Protein AF-A0A562IF19-F1 (afdb_monomer)

Structure (mmCIF, N/CA/C/O backbone):
data_AF-A0A562IF19-F1
#
_entry.id   AF-A0A562IF19-F1
#
loop_
_atom_site.group_PDB
_atom_site.id
_atom_site.type_symbol
_atom_site.label_atom_id
_atom_site.label_alt_id
_atom_site.label_comp_id
_atom_site.label_asym_id
_atom_site.label_entity_id
_atom_site.label_seq_id
_atom_site.pdbx_PDB_ins_code
_atom_site.Cartn_x
_atom_site.Cartn_y
_atom_site.Cartn_z
_atom_site.occupancy
_atom_site.B_iso_or_equiv
_atom_site.auth_seq_id
_atom_site.auth_comp_id
_atom_site.auth_asym_id
_atom_site.auth_atom_id
_atom_site.pdbx_PDB_model_num
ATOM 1 N N . MET A 1 1 ? 36.677 -6.203 -34.605 1.00 55.84 1 MET A N 1
ATOM 2 C CA . MET A 1 1 ? 36.800 -5.526 -33.290 1.00 55.84 1 MET A CA 1
ATOM 3 C C . MET A 1 1 ? 36.097 -6.376 -32.241 1.00 55.84 1 MET A C 1
ATOM 5 O O . MET A 1 1 ? 35.229 -7.148 -32.621 1.00 55.84 1 MET A O 1
ATOM 9 N N . ARG A 1 2 ? 36.481 -6.293 -30.962 1.00 78.06 2 ARG A N 1
ATOM 10 C CA . ARG A 1 2 ? 35.778 -6.987 -29.869 1.00 78.06 2 ARG A CA 1
ATOM 11 C C . ARG A 1 2 ? 35.153 -5.940 -28.952 1.00 78.06 2 ARG A C 1
ATOM 13 O O . ARG A 1 2 ? 35.888 -5.138 -28.387 1.00 78.06 2 ARG A O 1
ATOM 20 N N . PHE A 1 3 ? 33.828 -5.940 -28.845 1.00 80.06 3 PHE A N 1
ATOM 21 C CA . PHE A 1 3 ? 33.092 -5.076 -27.921 1.00 80.06 3 PHE A CA 1
ATOM 22 C C . PHE A 1 3 ? 32.916 -5.781 -26.568 1.00 80.06 3 PHE A C 1
ATOM 24 O O . PHE A 1 3 ? 32.841 -7.010 -26.511 1.00 80.06 3 PHE A O 1
ATOM 31 N N . SER A 1 4 ? 32.886 -5.013 -25.477 1.00 80.06 4 SER A N 1
ATOM 32 C CA . SER A 1 4 ? 32.585 -5.525 -24.136 1.00 80.06 4 SER A CA 1
ATOM 33 C C . SER A 1 4 ? 31.096 -5.848 -24.009 1.00 80.06 4 SER A C 1
ATOM 35 O O . SER A 1 4 ? 30.262 -5.029 -24.387 1.00 80.06 4 SER A O 1
ATOM 37 N N . VAL A 1 5 ? 30.767 -7.011 -23.446 1.00 77.50 5 VAL A N 1
ATOM 38 C CA . VAL A 1 5 ? 29.381 -7.415 -23.164 1.00 77.50 5 VAL A CA 1
ATOM 39 C C . VAL A 1 5 ? 28.985 -6.896 -21.779 1.00 77.50 5 VAL A C 1
ATOM 41 O O . VAL A 1 5 ? 29.755 -7.049 -20.831 1.00 77.50 5 VAL A O 1
ATOM 44 N N . VAL A 1 6 ? 27.810 -6.273 -21.670 1.00 82.94 6 VAL A N 1
ATOM 45 C CA . VAL A 1 6 ? 27.272 -5.670 -20.436 1.00 82.94 6 VAL A CA 1
ATOM 46 C C . VAL A 1 6 ? 25.866 -6.228 -20.177 1.00 82.94 6 VAL A C 1
ATOM 48 O O . VAL A 1 6 ? 25.215 -6.672 -21.119 1.00 82.94 6 VAL A O 1
ATOM 51 N N . GLU A 1 7 ? 25.417 -6.218 -18.916 1.00 66.88 7 GLU A N 1
ATOM 52 C CA . GLU A 1 7 ? 24.156 -6.830 -18.444 1.00 66.88 7 GLU A CA 1
ATOM 53 C C . GLU A 1 7 ? 22.904 -6.332 -19.191 1.00 66.88 7 GLU A C 1
ATOM 55 O O . GLU A 1 7 ? 21.994 -7.114 -19.443 1.00 66.88 7 GLU A O 1
ATOM 60 N N . PHE A 1 8 ? 22.914 -5.078 -19.647 1.00 66.81 8 PHE A N 1
ATOM 61 C CA . PHE A 1 8 ? 21.950 -4.533 -20.604 1.00 66.81 8 PHE A CA 1
ATOM 62 C C . PHE A 1 8 ? 22.720 -3.938 -21.784 1.00 66.81 8 PHE A C 1
ATOM 64 O O . PHE A 1 8 ? 23.255 -2.831 -21.699 1.00 66.81 8 PHE A O 1
ATOM 71 N N . GLY A 1 9 ? 22.849 -4.705 -22.864 1.00 79.75 9 GLY A N 1
ATOM 72 C CA . GLY A 1 9 ? 23.595 -4.318 -24.058 1.00 79.75 9 GLY A CA 1
ATOM 73 C C . GLY A 1 9 ? 22.851 -4.673 -25.341 1.00 79.75 9 GLY A C 1
ATOM 74 O O . GLY A 1 9 ? 21.883 -5.427 -25.321 1.00 79.75 9 GLY A O 1
ATOM 75 N N . TYR A 1 10 ? 23.323 -4.129 -26.462 1.00 82.31 10 TYR A N 1
ATOM 76 C CA . TYR A 1 10 ? 22.758 -4.407 -27.782 1.00 82.31 10 TYR A CA 1
ATOM 77 C C . TYR A 1 10 ? 22.843 -5.897 -28.138 1.00 82.31 10 TYR A C 1
ATOM 79 O O . TYR A 1 10 ? 23.844 -6.555 -27.835 1.00 82.31 10 TYR A O 1
ATOM 87 N N . ASP A 1 11 ? 21.816 -6.412 -28.824 1.00 86.06 11 ASP A N 1
ATOM 88 C CA . ASP A 1 11 ? 21.805 -7.797 -29.293 1.00 86.06 11 ASP A CA 1
ATOM 89 C C . ASP A 1 11 ? 22.995 -8.062 -30.218 1.00 86.06 11 ASP A C 1
ATOM 91 O O . ASP A 1 11 ? 23.205 -7.390 -31.233 1.00 86.06 11 ASP A O 1
ATOM 95 N N . ARG A 1 12 ? 23.783 -9.075 -29.862 1.00 84.94 12 ARG A N 1
ATOM 96 C CA . ARG A 1 12 ? 25.021 -9.388 -30.568 1.00 84.94 12 ARG A CA 1
ATOM 97 C C . ARG A 1 12 ? 24.770 -9.771 -32.027 1.00 84.94 12 ARG A C 1
ATOM 99 O O . ARG A 1 12 ? 25.540 -9.353 -32.885 1.00 84.94 12 ARG A O 1
ATOM 106 N N . GLY A 1 13 ? 23.712 -10.531 -32.314 1.00 84.88 13 GLY A N 1
ATOM 107 C CA . GLY A 1 13 ? 23.391 -10.956 -33.678 1.00 84.88 13 GLY A CA 1
ATOM 108 C C . GLY A 1 13 ? 23.010 -9.777 -34.575 1.00 84.88 13 GLY A C 1
ATOM 109 O O . GLY A 1 13 ? 23.455 -9.695 -35.720 1.00 84.88 13 GLY A O 1
ATOM 110 N N . GLN A 1 14 ? 22.249 -8.823 -34.038 1.00 84.69 14 GLN A N 1
ATOM 111 C CA . GLN A 1 14 ? 21.894 -7.587 -34.736 1.00 84.69 14 GLN A CA 1
ATOM 112 C C . GLN A 1 14 ? 23.107 -6.688 -34.983 1.00 84.69 14 GLN A C 1
ATOM 114 O O . GLN A 1 14 ? 23.245 -6.135 -36.076 1.00 84.69 14 GLN A O 1
ATOM 119 N N . VAL A 1 15 ? 23.997 -6.552 -33.994 1.00 88.44 15 VAL A N 1
ATOM 120 C CA . VAL A 1 15 ? 25.233 -5.770 -34.140 1.00 88.44 15 VAL A CA 1
ATOM 121 C C . VAL A 1 15 ? 26.141 -6.392 -35.196 1.00 88.44 15 VAL A C 1
ATOM 123 O O . VAL A 1 15 ? 26.595 -5.681 -36.091 1.00 88.44 15 VAL A O 1
ATOM 126 N N . ASP A 1 16 ? 26.363 -7.706 -35.138 1.00 87.50 16 ASP A N 1
ATOM 127 C CA . ASP A 1 16 ? 27.223 -8.411 -36.090 1.00 87.50 16 ASP A CA 1
ATOM 128 C C . ASP A 1 16 ? 26.658 -8.297 -37.523 1.00 87.50 16 ASP A C 1
ATOM 130 O O . ASP A 1 16 ? 27.382 -7.903 -38.437 1.00 87.50 16 ASP A O 1
ATOM 134 N N . SER A 1 17 ? 25.347 -8.490 -37.715 1.00 88.19 17 SER A N 1
ATOM 135 C CA . SER A 1 17 ? 24.692 -8.326 -39.024 1.00 88.19 17 SER A CA 1
ATOM 136 C C . SER A 1 17 ? 24.760 -6.887 -39.560 1.00 88.19 17 SER A C 1
ATOM 138 O O . SER A 1 17 ? 25.007 -6.673 -40.749 1.00 88.19 17 SER A O 1
ATOM 140 N N . CYS A 1 18 ? 24.589 -5.886 -38.692 1.00 85.31 18 CYS A N 1
ATOM 141 C CA . CYS A 1 18 ? 24.703 -4.475 -39.065 1.00 85.31 18 CYS A CA 1
ATOM 142 C C . CYS A 1 18 ? 26.133 -4.123 -39.506 1.00 85.31 18 CYS A C 1
ATOM 144 O O . CYS A 1 18 ? 26.331 -3.435 -40.509 1.00 85.31 18 CYS A O 1
ATOM 146 N N . LEU A 1 19 ? 27.141 -4.626 -38.787 1.00 90.56 19 LEU A N 1
ATOM 147 C CA . LEU A 1 19 ? 28.548 -4.412 -39.126 1.00 90.56 19 LEU A CA 1
ATOM 148 C C . LEU A 1 19 ? 28.946 -5.123 -40.422 1.00 90.56 19 LEU A C 1
ATOM 150 O O . LEU A 1 19 ? 29.720 -4.561 -41.197 1.00 90.56 19 LEU A O 1
ATOM 154 N N . GLU A 1 20 ? 28.411 -6.314 -40.686 1.00 90.44 20 GLU A N 1
ATOM 155 C CA . GLU A 1 20 ? 28.601 -7.011 -41.961 1.00 90.44 20 GLU A CA 1
ATOM 156 C C . GLU A 1 20 ? 28.009 -6.215 -43.132 1.00 90.44 20 GLU A C 1
ATOM 158 O O . GLU A 1 20 ? 28.693 -5.988 -44.132 1.00 90.44 20 GLU A O 1
ATOM 163 N N . GLU A 1 21 ? 26.776 -5.718 -42.999 1.00 89.50 21 GLU A N 1
ATOM 164 C CA . GLU A 1 21 ? 26.128 -4.906 -44.034 1.00 89.50 21 GLU A CA 1
ATOM 165 C C . GLU A 1 21 ? 26.887 -3.592 -44.291 1.00 89.50 21 GLU A C 1
ATOM 167 O O . GLU A 1 21 ? 27.138 -3.227 -45.445 1.00 89.50 21 GLU A O 1
ATOM 172 N N . LEU A 1 22 ? 27.303 -2.898 -43.226 1.00 90.50 22 LEU A N 1
ATOM 173 C CA . LEU A 1 22 ? 28.135 -1.696 -43.326 1.00 90.50 22 LEU A CA 1
ATOM 174 C C . LEU A 1 22 ? 29.485 -2.001 -43.974 1.00 90.50 22 LEU A C 1
ATOM 176 O O . LEU A 1 22 ? 29.930 -1.242 -44.833 1.00 90.50 22 LEU A O 1
ATOM 180 N N . GLY A 1 23 ? 30.105 -3.126 -43.620 1.00 87.38 23 GLY A N 1
ATOM 181 C CA . GLY A 1 23 ? 31.335 -3.607 -44.236 1.00 87.38 23 GLY A CA 1
ATOM 182 C C . GLY A 1 23 ? 31.183 -3.750 -45.748 1.00 87.38 23 GLY A C 1
ATOM 183 O O . GLY A 1 23 ? 31.924 -3.117 -46.495 1.00 87.38 23 GLY A O 1
ATOM 184 N N . VAL A 1 24 ? 30.164 -4.485 -46.207 1.00 90.31 24 VAL A N 1
ATOM 185 C CA . VAL A 1 24 ? 29.878 -4.680 -47.640 1.00 90.31 24 VAL A CA 1
ATOM 186 C C . VAL A 1 24 ? 29.665 -3.346 -48.362 1.00 90.31 24 VAL A C 1
ATOM 188 O O . VAL A 1 24 ? 30.194 -3.134 -49.459 1.00 90.31 24 VAL A O 1
ATOM 191 N N . ARG A 1 25 ? 28.913 -2.418 -47.759 1.00 87.06 25 ARG A N 1
ATOM 192 C CA . ARG A 1 25 ? 28.643 -1.098 -48.350 1.00 87.06 25 ARG A CA 1
ATOM 193 C C . ARG A 1 25 ? 29.901 -0.231 -48.423 1.00 87.06 25 ARG A C 1
ATOM 195 O O . ARG A 1 25 ? 30.136 0.385 -49.461 1.00 87.06 25 ARG A O 1
ATOM 202 N N . LEU A 1 26 ? 30.738 -0.238 -47.386 1.00 88.25 26 LEU A N 1
ATOM 203 C CA . LEU A 1 26 ? 32.014 0.481 -47.363 1.00 88.25 26 LEU A CA 1
ATOM 204 C C . LEU A 1 26 ? 33.011 -0.092 -48.370 1.00 88.25 26 LEU A C 1
ATOM 206 O O . LEU A 1 26 ? 33.641 0.674 -49.092 1.00 88.25 26 LEU A O 1
ATOM 210 N N . THR A 1 27 ? 33.114 -1.418 -48.490 1.00 86.19 27 THR A N 1
ATOM 211 C CA . THR A 1 27 ? 33.959 -2.054 -49.513 1.00 86.19 27 THR A CA 1
ATOM 212 C C . THR A 1 27 ? 33.485 -1.684 -50.918 1.00 86.19 27 THR A C 1
ATOM 214 O O . THR A 1 27 ? 34.293 -1.354 -51.785 1.00 86.19 27 THR A O 1
ATOM 217 N N . ARG A 1 28 ? 32.166 -1.663 -51.151 1.00 86.31 28 ARG A N 1
ATOM 218 C CA . ARG A 1 28 ? 31.587 -1.244 -52.434 1.00 86.31 28 ARG A CA 1
ATOM 219 C C . ARG A 1 28 ? 31.843 0.234 -52.731 1.00 86.31 28 ARG A C 1
ATOM 221 O O . ARG A 1 28 ? 32.035 0.588 -53.892 1.00 86.31 28 ARG A O 1
ATOM 228 N N . LEU A 1 29 ? 31.824 1.085 -51.710 1.00 81.31 29 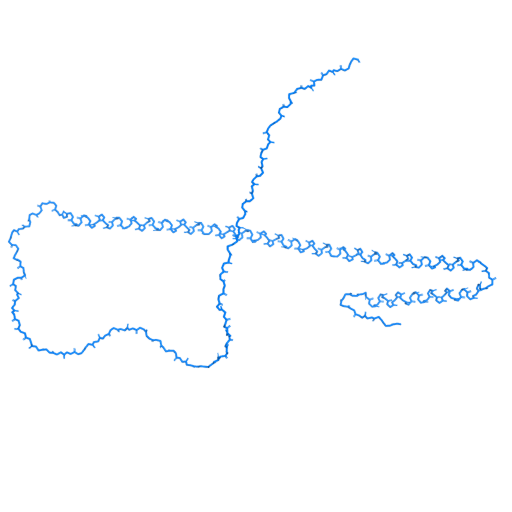LEU A N 1
ATOM 229 C CA . LEU A 1 29 ? 32.120 2.508 -51.841 1.00 81.31 29 LEU A CA 1
ATOM 230 C C . LEU A 1 29 ? 33.610 2.739 -52.119 1.00 81.31 29 LEU A C 1
ATOM 232 O O . LEU A 1 29 ? 33.931 3.499 -53.026 1.00 81.31 29 LEU A O 1
ATOM 236 N N . ALA A 1 30 ? 34.505 2.031 -51.427 1.00 80.75 30 ALA A N 1
ATOM 237 C CA . ALA A 1 30 ? 35.946 2.075 -51.672 1.00 80.75 30 ALA A CA 1
ATOM 238 C C . ALA A 1 30 ? 36.291 1.643 -53.107 1.00 80.75 30 ALA A C 1
ATOM 240 O O . ALA A 1 30 ? 36.956 2.385 -53.824 1.00 80.75 30 ALA A O 1
ATOM 241 N N . ALA A 1 31 ? 35.729 0.524 -53.579 1.00 78.88 31 ALA A N 1
ATOM 242 C CA . ALA A 1 31 ? 35.922 0.054 -54.952 1.00 78.88 31 ALA A CA 1
ATOM 243 C C . ALA A 1 31 ? 35.435 1.070 -56.006 1.00 78.88 31 ALA A C 1
ATOM 245 O O . ALA A 1 31 ? 36.040 1.216 -57.068 1.00 78.88 31 ALA A O 1
ATOM 246 N N . ARG A 1 32 ? 34.355 1.813 -55.720 1.00 70.38 32 ARG A N 1
ATOM 247 C CA . ARG A 1 32 ? 33.886 2.887 -56.609 1.00 70.38 32 ARG A CA 1
ATOM 248 C C . ARG A 1 32 ? 34.762 4.131 -56.542 1.00 70.38 32 ARG A C 1
ATOM 250 O O . ARG A 1 32 ? 35.052 4.699 -57.591 1.00 70.38 32 ARG A O 1
ATOM 257 N N . ALA A 1 33 ? 35.196 4.532 -55.351 1.00 69.75 33 ALA A N 1
ATOM 258 C CA . ALA A 1 33 ? 36.105 5.657 -55.157 1.00 69.75 33 ALA A CA 1
ATOM 259 C C . ALA A 1 33 ? 37.430 5.432 -55.904 1.00 69.75 33 ALA A C 1
ATOM 261 O O . ALA A 1 33 ? 37.905 6.330 -56.594 1.00 69.75 33 ALA A O 1
ATOM 262 N N . GLU A 1 34 ? 37.962 4.209 -55.857 1.00 71.88 34 GLU A N 1
ATOM 263 C CA . GLU A 1 34 ? 39.137 3.791 -56.628 1.00 71.88 34 GLU A CA 1
ATOM 264 C C . GLU A 1 34 ? 38.872 3.820 -58.143 1.00 71.88 34 GLU A C 1
ATOM 266 O O . GLU A 1 34 ? 39.696 4.328 -58.901 1.00 71.88 34 GLU A O 1
ATOM 271 N N . SER A 1 35 ? 37.693 3.373 -58.596 1.00 66.12 35 SER A N 1
ATOM 272 C CA . SER A 1 35 ? 37.315 3.411 -60.022 1.00 66.12 35 SER A CA 1
ATOM 273 C C . SER A 1 35 ? 37.068 4.824 -60.577 1.00 66.12 35 SER A C 1
ATOM 275 O O . SER A 1 35 ? 37.124 5.033 -61.787 1.00 66.12 35 SER A O 1
ATOM 277 N N . LEU A 1 36 ? 36.800 5.797 -59.701 1.00 63.16 36 LEU A N 1
ATOM 278 C CA . LEU A 1 36 ? 36.416 7.166 -60.048 1.00 63.16 36 LEU A CA 1
ATOM 279 C C . LEU A 1 36 ? 37.475 8.216 -59.678 1.00 63.16 36 LEU A C 1
ATOM 281 O O . LEU A 1 36 ? 37.236 9.410 -59.872 1.00 63.16 36 LEU A O 1
ATOM 285 N N . ALA A 1 37 ? 38.659 7.801 -59.217 1.00 58.12 37 ALA A N 1
ATOM 286 C CA . ALA A 1 37 ? 39.765 8.673 -58.803 1.00 58.12 37 ALA A CA 1
ATOM 287 C C . ALA A 1 37 ? 40.298 9.632 -59.902 1.00 58.12 37 ALA A C 1
ATOM 289 O O . ALA A 1 37 ? 41.209 10.416 -59.646 1.00 58.12 37 ALA A O 1
ATOM 290 N N . GLY A 1 38 ? 39.716 9.619 -61.109 1.00 57.59 38 GLY A N 1
ATOM 291 C CA . GLY A 1 38 ? 39.968 10.574 -62.194 1.00 57.59 38 GLY A CA 1
ATOM 292 C C . GLY A 1 38 ? 38.829 11.561 -62.514 1.00 57.59 38 GLY A C 1
ATOM 293 O O . GLY A 1 38 ? 39.001 12.378 -63.414 1.00 57.59 38 GLY A O 1
ATOM 294 N N . ALA A 1 39 ? 37.674 11.523 -61.833 1.00 58.81 39 ALA A N 1
ATOM 295 C CA . ALA A 1 39 ? 36.509 12.357 -62.164 1.00 58.81 39 ALA A CA 1
ATOM 296 C C . ALA A 1 39 ? 35.967 13.125 -60.942 1.00 58.81 39 ALA A C 1
ATOM 298 O O . ALA A 1 39 ? 35.455 12.540 -59.992 1.00 58.81 39 ALA A O 1
ATOM 299 N N . GLY A 1 40 ? 36.008 14.462 -60.987 1.00 62.03 40 GLY A N 1
ATOM 300 C CA . GLY A 1 40 ? 35.683 15.350 -59.856 1.00 62.03 40 GLY A CA 1
ATOM 301 C C . GLY A 1 40 ? 34.271 15.243 -59.249 1.00 62.03 40 GLY A C 1
ATOM 302 O O . GLY A 1 40 ? 34.052 15.797 -58.179 1.00 62.03 40 GLY A O 1
ATOM 303 N N . ARG A 1 41 ? 33.328 14.515 -59.871 1.00 63.41 41 ARG A N 1
ATOM 304 C CA . ARG A 1 41 ? 31.963 14.279 -59.344 1.00 63.41 41 ARG A CA 1
ATOM 305 C C . ARG A 1 41 ? 31.856 13.125 -58.336 1.00 63.41 41 ARG A C 1
ATOM 307 O O . ARG A 1 41 ? 30.865 13.031 -57.622 1.00 63.41 41 ARG A O 1
ATOM 314 N N . ALA A 1 42 ? 32.884 12.285 -58.234 1.00 64.44 42 ALA A N 1
ATOM 315 C CA . ALA A 1 42 ? 32.888 11.099 -57.375 1.00 64.44 42 ALA A CA 1
ATOM 316 C C . ALA A 1 42 ? 32.823 11.421 -55.875 1.00 64.44 42 ALA A C 1
ATOM 318 O O . ALA A 1 42 ? 32.230 10.688 -55.087 1.00 64.44 42 ALA A O 1
ATOM 319 N N . TRP A 1 43 ? 33.425 12.540 -55.476 1.00 73.94 43 TRP A N 1
ATOM 320 C CA . TRP A 1 43 ? 33.484 12.960 -54.078 1.00 73.94 43 TRP A CA 1
ATOM 321 C C . TRP A 1 43 ? 32.131 13.418 -53.530 1.00 73.94 43 TRP A C 1
ATOM 323 O O . TRP A 1 43 ? 31.858 13.215 -52.347 1.00 73.94 43 TRP A O 1
ATOM 333 N N . ASP A 1 44 ? 31.272 13.990 -54.376 1.00 78.50 44 ASP A N 1
ATOM 334 C CA . ASP A 1 44 ? 29.933 14.415 -53.966 1.00 78.50 44 ASP A CA 1
ATOM 335 C C . ASP A 1 44 ? 28.992 13.217 -53.791 1.00 78.50 44 ASP A C 1
ATOM 337 O O . ASP A 1 44 ? 28.218 13.191 -52.838 1.00 78.50 44 ASP A O 1
ATOM 341 N N . GLU A 1 45 ? 29.117 12.183 -54.629 1.00 78.06 45 GLU A N 1
ATOM 342 C CA . GLU A 1 45 ? 28.379 10.920 -54.472 1.00 78.06 45 GLU A CA 1
ATOM 343 C C . GLU A 1 45 ? 28.794 10.174 -53.195 1.00 78.06 45 GLU A C 1
ATOM 345 O O . GLU A 1 45 ? 27.943 9.693 -52.446 1.00 78.06 45 GLU A O 1
ATOM 350 N N . ILE A 1 46 ? 30.097 10.141 -52.891 1.00 79.62 46 ILE A N 1
ATOM 351 C CA . ILE A 1 46 ? 30.612 9.570 -51.637 1.00 79.62 46 ILE A CA 1
ATOM 352 C C . ILE A 1 46 ? 30.063 10.331 -50.426 1.00 79.62 46 ILE A C 1
ATOM 354 O O . ILE A 1 46 ? 29.663 9.713 -49.439 1.00 79.62 46 ILE A O 1
ATOM 358 N N . ARG A 1 47 ? 30.016 11.669 -50.492 1.00 80.12 47 ARG A N 1
ATOM 359 C CA . ARG A 1 47 ? 29.478 12.494 -49.404 1.00 80.12 47 ARG A CA 1
ATOM 360 C C . ARG A 1 47 ? 27.980 12.252 -49.207 1.00 80.12 47 ARG A C 1
ATOM 362 O O . ARG A 1 47 ? 27.554 12.119 -48.067 1.00 80.12 47 ARG A O 1
ATOM 369 N N . GLN A 1 48 ? 27.206 12.151 -50.288 1.00 83.88 48 GLN A N 1
ATOM 370 C CA . GLN A 1 48 ? 25.767 11.872 -50.226 1.00 83.88 48 GLN A CA 1
ATOM 371 C C . GLN A 1 48 ? 25.470 10.505 -49.602 1.00 83.88 48 GLN A C 1
ATOM 373 O O . GLN A 1 48 ? 24.608 10.412 -48.731 1.00 83.88 48 GLN A O 1
ATOM 378 N N . GLU A 1 49 ? 26.210 9.460 -49.977 1.00 83.00 49 GLU A N 1
ATOM 379 C CA . GLU A 1 49 ? 26.011 8.130 -49.390 1.00 83.00 49 GLU A CA 1
ATOM 380 C C . GLU A 1 49 ? 26.465 8.080 -47.925 1.00 83.00 49 GLU A C 1
ATOM 382 O O . GLU A 1 49 ? 25.801 7.462 -47.098 1.00 83.00 49 GLU A O 1
ATOM 387 N N . ALA A 1 50 ? 27.554 8.767 -47.564 1.00 84.19 50 ALA A N 1
ATOM 388 C CA . ALA A 1 50 ? 27.972 8.876 -46.167 1.00 84.19 50 ALA A CA 1
ATOM 389 C C . ALA A 1 50 ? 26.899 9.565 -45.306 1.00 84.19 50 ALA A C 1
ATOM 391 O O . ALA A 1 50 ? 26.594 9.084 -44.216 1.00 84.19 50 ALA A O 1
ATOM 392 N N . THR A 1 51 ? 26.281 10.643 -45.805 1.00 87.94 51 THR A N 1
ATOM 393 C CA . THR A 1 51 ? 25.144 11.296 -45.136 1.00 87.94 51 THR A CA 1
ATOM 394 C C . THR A 1 51 ? 23.952 10.346 -45.011 1.00 87.94 51 THR A C 1
ATOM 396 O O . THR A 1 51 ? 23.415 10.191 -43.919 1.00 87.94 51 THR A O 1
ATOM 399 N N . HIS A 1 52 ? 23.604 9.633 -46.084 1.00 88.38 52 HIS A N 1
ATOM 400 C CA . HIS A 1 52 ? 22.518 8.653 -46.074 1.00 88.38 52 HIS A CA 1
ATOM 401 C C . HIS A 1 52 ? 22.747 7.517 -45.058 1.00 88.38 52 HIS A C 1
ATOM 403 O O . HIS A 1 52 ? 21.826 7.123 -44.346 1.00 88.38 52 HIS A O 1
ATOM 409 N N . LEU A 1 53 ? 23.976 7.008 -44.934 1.00 85.31 53 LEU A N 1
ATOM 410 C CA .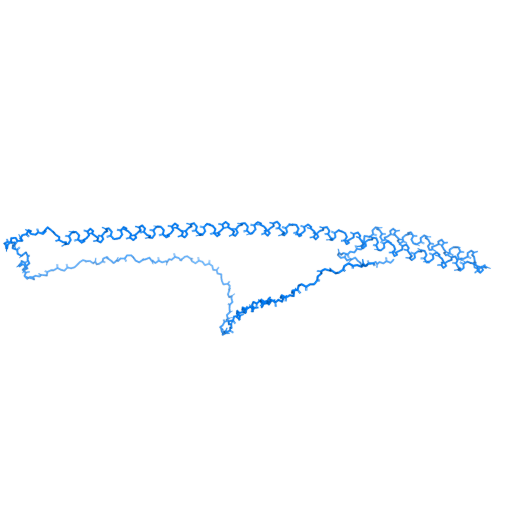 LEU A 1 53 ? 24.312 5.982 -43.942 1.00 85.31 53 LEU A CA 1
ATOM 411 C C . LEU A 1 53 ? 24.196 6.504 -42.505 1.00 85.31 53 LEU A C 1
ATOM 413 O O . LEU A 1 53 ? 23.690 5.780 -41.647 1.00 85.31 53 LEU A O 1
ATOM 417 N N . CYS A 1 54 ? 24.612 7.746 -42.246 1.00 82.44 54 CYS A N 1
ATOM 418 C CA . CYS A 1 54 ? 24.410 8.382 -40.944 1.00 82.44 54 CYS A CA 1
ATOM 419 C C . CYS A 1 54 ? 22.917 8.493 -40.600 1.00 82.44 54 CYS A C 1
ATOM 421 O O . CYS A 1 54 ? 22.517 8.113 -39.501 1.00 82.44 54 CYS A O 1
ATOM 423 N N . ASP A 1 55 ? 22.081 8.920 -41.550 1.00 88.44 55 ASP A N 1
ATOM 424 C CA . ASP A 1 55 ? 20.635 9.058 -41.340 1.00 88.44 55 ASP A CA 1
ATOM 425 C C . ASP A 1 55 ? 19.962 7.711 -41.021 1.00 88.44 55 ASP A C 1
ATOM 427 O O . ASP A 1 55 ? 19.093 7.628 -40.151 1.00 88.44 55 ASP A O 1
ATOM 431 N N . VAL A 1 56 ? 20.388 6.626 -41.676 1.00 85.50 56 VAL A N 1
ATOM 432 C CA . VAL A 1 56 ? 19.878 5.269 -41.407 1.00 85.50 56 VAL A CA 1
ATOM 433 C C . VAL A 1 56 ? 20.244 4.792 -39.998 1.00 85.50 56 VAL A C 1
ATOM 435 O O . VAL A 1 56 ? 19.419 4.156 -39.335 1.00 85.50 56 VAL A O 1
ATOM 438 N N . VAL A 1 57 ? 21.459 5.090 -39.528 1.00 82.25 57 VAL A N 1
ATOM 439 C CA . VAL A 1 57 ? 21.907 4.731 -38.172 1.00 82.25 57 VAL A CA 1
ATOM 440 C C . VAL A 1 57 ? 21.099 5.486 -37.119 1.00 82.25 57 VAL A C 1
ATOM 442 O O . VAL A 1 57 ? 20.575 4.863 -36.193 1.00 82.25 57 VAL A O 1
ATOM 445 N N . GLU A 1 58 ? 20.923 6.796 -37.288 1.00 84.12 58 GLU A N 1
ATOM 446 C CA . GLU A 1 58 ? 20.142 7.622 -36.360 1.00 84.12 58 GLU A CA 1
ATOM 447 C C . GLU A 1 58 ? 18.658 7.225 -36.345 1.00 84.12 58 GLU A C 1
ATOM 449 O O . GLU A 1 58 ? 18.037 7.143 -35.281 1.00 84.12 58 GLU A O 1
ATOM 454 N N . LEU A 1 59 ? 18.086 6.877 -37.504 1.00 83.88 59 LEU A N 1
ATOM 455 C CA . LEU A 1 59 ? 16.707 6.397 -37.592 1.00 83.88 59 LEU A CA 1
ATOM 456 C C . LEU A 1 59 ? 16.507 5.074 -36.838 1.00 83.88 59 LEU A C 1
ATOM 458 O O . LEU A 1 59 ? 15.511 4.915 -36.128 1.00 83.88 59 LEU A O 1
ATOM 462 N N . ARG A 1 60 ? 17.443 4.124 -36.974 1.00 80.19 60 ARG A N 1
ATOM 463 C CA . ARG A 1 60 ? 17.376 2.831 -36.271 1.00 80.19 60 ARG A CA 1
ATOM 464 C C . ARG A 1 60 ? 17.574 2.987 -34.768 1.00 80.19 60 ARG A C 1
ATOM 466 O O . ARG A 1 60 ? 16.840 2.365 -34.004 1.00 80.19 60 ARG A O 1
ATOM 473 N N . ARG A 1 61 ? 18.498 3.852 -34.350 1.00 78.56 61 ARG A N 1
ATOM 474 C CA . ARG A 1 61 ? 18.715 4.181 -32.939 1.00 78.56 61 ARG A CA 1
ATOM 475 C C . ARG A 1 61 ? 17.449 4.757 -32.299 1.00 78.56 61 ARG A C 1
ATOM 477 O O . ARG A 1 61 ? 16.984 4.236 -31.291 1.00 78.56 61 ARG A O 1
ATOM 484 N N . GLY A 1 62 ? 16.831 5.755 -32.932 1.00 76.69 62 GLY A N 1
ATOM 485 C CA . GLY A 1 62 ? 15.592 6.350 -32.426 1.00 76.69 62 GLY A CA 1
ATOM 486 C C . GLY A 1 62 ? 14.391 5.395 -32.439 1.00 76.69 62 GLY A C 1
ATOM 487 O O . GLY A 1 62 ? 13.477 5.548 -31.631 1.00 76.69 62 GLY A O 1
ATOM 488 N N . ALA A 1 63 ? 14.359 4.407 -33.340 1.00 77.25 63 ALA A N 1
ATOM 489 C CA . ALA A 1 63 ? 13.317 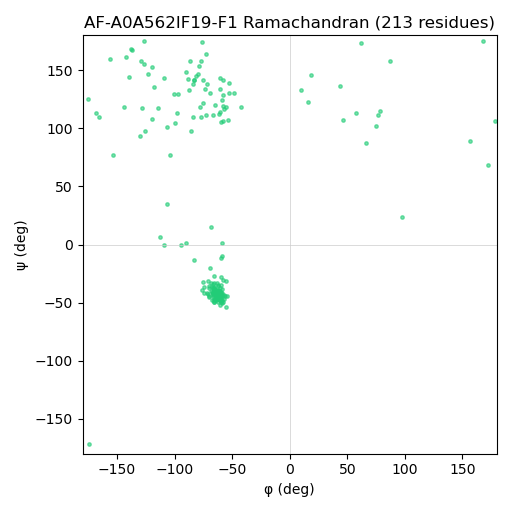3.379 -33.353 1.00 77.25 63 ALA A CA 1
ATOM 490 C C . ALA A 1 63 ? 13.456 2.387 -32.184 1.00 77.25 63 ALA A C 1
ATOM 492 O O . ALA A 1 63 ? 12.445 2.063 -31.562 1.00 77.25 63 ALA A O 1
ATOM 493 N N . GLY A 1 64 ? 14.684 1.958 -31.864 1.00 76.69 64 GLY A N 1
ATOM 494 C CA . GLY A 1 64 ? 14.970 1.106 -30.703 1.00 76.69 64 GLY A CA 1
ATOM 495 C C . GLY A 1 64 ? 14.622 1.795 -29.384 1.00 76.69 64 GLY A C 1
ATOM 496 O O . GLY A 1 64 ? 13.835 1.265 -28.608 1.00 76.69 64 GLY A O 1
ATOM 497 N N . GLU A 1 65 ? 15.081 3.037 -29.199 1.00 79.25 65 GLU A N 1
ATOM 498 C CA . GLU A 1 65 ? 14.789 3.833 -27.997 1.00 79.25 65 GLU A CA 1
ATOM 499 C C . GLU A 1 65 ? 13.270 4.033 -27.790 1.00 79.25 65 GLU A C 1
ATOM 501 O O . GLU A 1 65 ? 12.769 3.956 -26.672 1.00 79.25 65 GLU A O 1
ATOM 506 N N . ARG A 1 66 ? 12.492 4.242 -28.863 1.00 78.31 66 ARG A N 1
ATOM 507 C CA . ARG A 1 66 ? 11.022 4.368 -28.770 1.00 78.31 66 ARG A CA 1
ATOM 508 C C . ARG A 1 66 ? 10.324 3.055 -28.420 1.00 78.31 66 ARG A C 1
ATOM 510 O O . ARG A 1 66 ? 9.303 3.093 -27.737 1.00 78.31 66 ARG A O 1
ATOM 517 N N . ALA A 1 67 ? 10.830 1.926 -28.914 1.00 80.56 67 ALA A N 1
ATOM 518 C CA . ALA A 1 67 ? 10.284 0.613 -28.588 1.00 80.56 67 ALA A CA 1
ATOM 519 C C . ALA A 1 67 ? 10.531 0.278 -27.110 1.00 80.56 67 ALA A C 1
ATOM 521 O O . ALA A 1 67 ? 9.578 -0.046 -26.405 1.00 80.56 67 ALA A O 1
ATOM 522 N N . GLU A 1 68 ? 11.762 0.476 -26.628 1.00 81.06 68 GLU A N 1
ATOM 523 C CA . GLU A 1 68 ? 12.140 0.285 -25.222 1.00 81.06 68 GLU A CA 1
ATOM 524 C C . GLU A 1 68 ? 11.332 1.194 -24.286 1.00 81.06 68 GLU A C 1
ATOM 526 O O . GLU A 1 68 ? 10.778 0.730 -23.293 1.00 81.06 68 GLU A O 1
ATOM 531 N N . LEU A 1 69 ? 11.175 2.481 -24.623 1.00 84.88 69 LEU A N 1
ATOM 532 C CA . LEU A 1 69 ? 10.333 3.397 -23.844 1.00 84.88 69 LEU A CA 1
ATOM 533 C C . LEU A 1 69 ? 8.868 2.941 -23.788 1.00 84.88 69 LEU A C 1
ATOM 535 O O . LEU A 1 69 ? 8.230 3.074 -22.746 1.00 84.88 69 LEU A O 1
ATOM 539 N N . GLY A 1 70 ? 8.339 2.387 -24.882 1.00 88.00 70 GLY A N 1
ATOM 540 C CA . GLY A 1 70 ? 6.984 1.838 -24.917 1.00 88.00 70 GLY A CA 1
ATOM 541 C C . GLY A 1 70 ? 6.820 0.570 -24.074 1.00 88.00 70 GLY A C 1
ATOM 542 O O . GLY A 1 70 ? 5.756 0.356 -23.495 1.00 88.00 70 GLY A O 1
ATOM 543 N N . GLU A 1 71 ? 7.853 -0.267 -23.979 1.00 90.00 71 GLU A N 1
ATOM 544 C CA . GLU A 1 71 ? 7.870 -1.439 -23.095 1.00 90.00 71 GLU A CA 1
ATOM 545 C C . GLU A 1 71 ? 7.945 -1.025 -21.623 1.00 90.00 71 GLU A C 1
ATOM 547 O O . GLU A 1 71 ? 7.126 -1.478 -20.824 1.00 90.00 71 GLU A O 1
ATOM 552 N N . ILE A 1 72 ? 8.824 -0.076 -21.292 1.00 91.06 72 ILE A N 1
ATOM 553 C CA . ILE A 1 72 ? 8.944 0.492 -19.943 1.00 91.06 72 ILE A CA 1
ATOM 554 C C . ILE A 1 72 ? 7.633 1.165 -19.513 1.00 91.06 72 ILE A C 1
ATOM 556 O O . ILE A 1 72 ? 7.207 1.020 -18.369 1.00 91.06 72 ILE A O 1
ATOM 560 N N . GLU A 1 73 ? 6.958 1.892 -20.409 1.00 92.69 73 GLU A N 1
ATOM 561 C CA . GLU A 1 73 ? 5.668 2.525 -20.105 1.00 92.69 73 GLU A CA 1
ATOM 562 C C . GLU A 1 73 ? 4.578 1.486 -19.805 1.00 92.69 73 GLU A C 1
ATOM 564 O O . GLU A 1 73 ? 3.788 1.672 -18.875 1.00 92.69 73 GLU A O 1
ATOM 569 N N . ARG A 1 74 ? 4.550 0.372 -20.547 1.00 93.56 74 ARG A N 1
ATOM 570 C CA . ARG A 1 74 ? 3.616 -0.736 -20.292 1.00 93.56 74 ARG A CA 1
ATOM 571 C C . ARG A 1 74 ? 3.903 -1.410 -18.959 1.00 93.56 74 ARG A C 1
ATOM 573 O O . ARG A 1 74 ? 2.980 -1.563 -18.164 1.00 93.56 74 ARG A O 1
ATOM 580 N N . GLU A 1 75 ? 5.161 -1.737 -18.685 1.00 94.56 75 GLU A N 1
ATOM 581 C CA . GLU A 1 75 ? 5.566 -2.342 -17.414 1.00 94.56 75 GLU A CA 1
ATOM 582 C C . GLU A 1 75 ? 5.233 -1.417 -16.233 1.00 94.56 75 GLU A C 1
ATOM 584 O O . GLU A 1 75 ? 4.637 -1.838 -15.240 1.00 94.56 75 GLU A O 1
ATOM 589 N N . ALA A 1 76 ? 5.509 -0.117 -16.361 1.00 94.69 76 ALA A N 1
ATOM 590 C CA . ALA A 1 76 ? 5.136 0.868 -15.353 1.00 94.69 76 ALA A CA 1
ATOM 591 C C . ALA A 1 76 ? 3.613 0.943 -15.154 1.00 94.69 76 ALA A C 1
ATOM 593 O O . ALA A 1 76 ? 3.142 1.046 -14.018 1.00 94.69 76 ALA A O 1
ATOM 594 N N . ALA A 1 77 ? 2.825 0.876 -16.231 1.00 96.50 77 ALA A N 1
ATOM 595 C CA . ALA A 1 77 ? 1.368 0.855 -16.147 1.00 96.50 77 ALA A CA 1
ATOM 596 C C . ALA A 1 77 ? 0.847 -0.408 -15.438 1.00 96.50 77 ALA A C 1
ATOM 598 O O . ALA A 1 77 ? -0.075 -0.307 -14.625 1.00 96.50 77 ALA A O 1
ATOM 599 N N . GLU A 1 78 ? 1.457 -1.566 -15.687 1.00 97.44 78 GLU A N 1
ATOM 600 C CA . GLU A 1 78 ? 1.136 -2.831 -15.018 1.00 97.44 78 GLU A CA 1
ATOM 601 C C . GLU A 1 78 ? 1.468 -2.782 -13.523 1.00 97.44 78 GLU A C 1
ATOM 603 O O . GLU A 1 78 ? 0.605 -3.074 -12.691 1.00 97.44 78 GLU A O 1
ATOM 608 N N . ILE A 1 79 ? 2.665 -2.311 -13.161 1.00 97.88 79 ILE A N 1
ATOM 609 C CA . ILE A 1 79 ? 3.071 -2.126 -11.760 1.00 97.88 79 ILE A CA 1
ATOM 610 C C . ILE A 1 79 ? 2.109 -1.170 -11.045 1.00 97.88 79 ILE A C 1
ATOM 612 O O . ILE A 1 79 ? 1.682 -1.430 -9.919 1.00 97.88 79 ILE A O 1
ATOM 616 N N . LEU A 1 80 ? 1.721 -0.068 -11.692 1.00 98.12 80 LEU A N 1
ATOM 617 C CA . LEU A 1 80 ? 0.768 0.881 -11.119 1.00 98.12 80 LEU A CA 1
ATOM 618 C C . LEU A 1 80 ? -0.636 0.286 -10.968 1.00 98.12 80 LEU A C 1
ATOM 620 O O . LEU A 1 80 ? -1.315 0.587 -9.984 1.00 98.12 80 LEU A O 1
ATOM 624 N N . ALA A 1 81 ? -1.088 -0.536 -11.916 1.00 97.94 81 ALA A N 1
ATOM 625 C CA . ALA A 1 81 ? -2.364 -1.236 -11.814 1.00 97.94 81 ALA A CA 1
ATOM 626 C C . ALA A 1 81 ? -2.358 -2.217 -10.633 1.00 97.94 81 ALA A C 1
ATOM 628 O O . ALA A 1 81 ? -3.274 -2.185 -9.807 1.00 97.94 81 ALA A O 1
ATOM 629 N N . GLN A 1 82 ? -1.285 -2.998 -10.495 1.00 98.06 82 GLN A N 1
ATOM 630 C CA . GLN A 1 82 ? -1.092 -3.922 -9.382 1.00 98.06 82 GLN A CA 1
ATOM 631 C C . GLN A 1 82 ? -1.056 -3.187 -8.035 1.00 98.06 82 GLN A C 1
ATOM 633 O O . GLN A 1 82 ? -1.801 -3.527 -7.116 1.00 98.06 82 GLN A O 1
ATOM 638 N N . ALA A 1 83 ? -0.278 -2.108 -7.931 1.00 98.12 83 ALA A N 1
ATOM 639 C CA . ALA A 1 83 ? -0.180 -1.315 -6.707 1.00 98.12 83 ALA A CA 1
ATOM 640 C C . ALA A 1 83 ? -1.524 -0.681 -6.301 1.00 98.12 83 ALA A C 1
ATOM 642 O O . ALA A 1 83 ? -1.830 -0.561 -5.113 1.00 98.12 83 ALA A O 1
ATOM 643 N N . ARG A 1 84 ? -2.353 -0.270 -7.272 1.00 98.25 84 ARG A N 1
ATOM 644 C CA . ARG A 1 84 ? -3.708 0.240 -6.996 1.00 98.25 84 ARG A CA 1
ATOM 645 C C . ARG A 1 84 ? -4.613 -0.850 -6.440 1.00 98.25 84 ARG A C 1
ATOM 647 O O . ARG A 1 84 ? -5.306 -0.593 -5.457 1.00 98.25 84 ARG A O 1
ATOM 654 N N . PHE A 1 85 ? -4.573 -2.043 -7.028 1.00 98.38 85 PHE A N 1
ATOM 655 C CA . PHE A 1 85 ? -5.340 -3.187 -6.547 1.00 98.38 85 PHE A CA 1
ATOM 656 C C . PHE A 1 85 ? -4.948 -3.566 -5.111 1.00 98.38 85 PHE A C 1
ATOM 658 O O . PHE A 1 85 ? -5.807 -3.678 -4.237 1.00 98.38 85 PHE A O 1
ATOM 665 N N . GLU A 1 86 ? -3.649 -3.669 -4.831 1.00 98.38 86 GLU A N 1
ATOM 666 C CA . GLU A 1 86 ? -3.137 -3.964 -3.487 1.00 98.38 86 GLU A CA 1
ATOM 667 C C . GLU A 1 86 ? -3.521 -2.883 -2.469 1.00 98.38 86 GLU A C 1
ATOM 669 O O . GLU A 1 86 ? -3.915 -3.185 -1.340 1.00 98.38 86 GLU A O 1
ATOM 674 N N . LEU A 1 87 ? -3.475 -1.609 -2.867 1.00 98.38 87 LEU A N 1
ATOM 675 C CA . LEU A 1 87 ? -3.897 -0.501 -2.015 1.00 98.38 87 LEU A CA 1
ATOM 676 C C . LEU A 1 87 ? -5.393 -0.566 -1.678 1.00 98.38 87 LEU A C 1
ATOM 678 O O . LEU A 1 87 ? -5.790 -0.231 -0.559 1.00 98.38 87 LEU A O 1
ATOM 682 N N . GLU A 1 88 ? -6.236 -0.954 -2.631 1.00 98.31 88 GLU A N 1
ATOM 683 C CA . GLU A 1 88 ? -7.669 -1.147 -2.402 1.00 98.31 88 GLU A CA 1
ATOM 684 C C . GLU A 1 88 ? -7.935 -2.330 -1.467 1.00 98.31 88 GLU A C 1
ATOM 686 O O . GLU A 1 88 ? -8.694 -2.171 -0.507 1.00 98.31 88 GLU A O 1
ATOM 691 N N . ALA A 1 89 ? -7.235 -3.453 -1.656 1.00 98.12 89 ALA A N 1
ATOM 692 C CA . ALA A 1 89 ? -7.298 -4.602 -0.754 1.00 98.12 89 ALA A CA 1
ATOM 693 C C . ALA A 1 89 ? -6.899 -4.220 0.684 1.00 98.12 89 ALA A C 1
ATOM 695 O O . ALA A 1 89 ? -7.665 -4.438 1.624 1.00 98.12 89 ALA A O 1
ATOM 696 N N . ALA A 1 90 ? -5.768 -3.529 0.859 1.00 98.44 90 ALA A N 1
ATOM 697 C CA . ALA A 1 90 ? -5.305 -3.072 2.170 1.00 98.44 90 ALA A CA 1
ATOM 698 C C . ALA A 1 90 ? -6.287 -2.090 2.839 1.00 98.44 90 ALA A C 1
ATOM 700 O O . ALA A 1 90 ? -6.483 -2.099 4.060 1.00 98.44 90 ALA A O 1
ATOM 701 N N . ARG A 1 91 ? -6.942 -1.224 2.052 1.00 98.56 91 ARG A N 1
ATOM 702 C CA . ARG A 1 91 ? -7.978 -0.312 2.564 1.00 98.56 91 ARG A CA 1
ATOM 703 C C . ARG A 1 91 ? -9.204 -1.067 3.056 1.00 98.56 91 ARG A C 1
ATOM 705 O O . ARG A 1 91 ? -9.779 -0.654 4.068 1.00 98.56 91 ARG A O 1
ATOM 712 N N . GLU A 1 92 ? -9.597 -2.124 2.359 1.00 98.50 92 GLU A N 1
ATOM 713 C CA . GLU A 1 92 ? -10.738 -2.953 2.729 1.00 98.50 92 GLU A CA 1
ATOM 714 C C . GLU A 1 92 ? -10.443 -3.777 3.986 1.00 98.50 92 GLU A C 1
ATOM 716 O O . GLU A 1 92 ? -11.216 -3.742 4.942 1.00 98.50 92 GLU A O 1
ATOM 721 N N . GLU A 1 93 ? -9.262 -4.386 4.077 1.00 98.38 93 GLU A N 1
ATOM 722 C CA . GLU A 1 93 ? -8.803 -5.050 5.301 1.00 98.38 93 GLU A CA 1
ATOM 723 C C . GLU A 1 93 ? -8.806 -4.094 6.498 1.00 98.38 93 GLU A C 1
ATOM 725 O O . GLU A 1 93 ? -9.327 -4.414 7.569 1.00 98.38 93 GLU A O 1
ATOM 730 N N . ALA A 1 94 ? -8.314 -2.866 6.315 1.00 98.31 94 ALA A N 1
ATOM 731 C CA . ALA A 1 94 ? -8.335 -1.862 7.370 1.00 98.31 94 ALA A CA 1
ATOM 732 C C . ALA A 1 94 ? -9.765 -1.466 7.790 1.00 98.31 94 ALA A C 1
ATOM 734 O O . ALA A 1 94 ? -9.989 -1.145 8.961 1.00 98.31 94 ALA A O 1
ATOM 735 N N . ARG A 1 95 ? -10.743 -1.463 6.869 1.00 98.50 95 ARG A N 1
ATOM 736 C CA . ARG A 1 95 ? -12.167 -1.257 7.205 1.00 98.50 95 ARG A CA 1
ATOM 737 C C . ARG A 1 95 ? -12.693 -2.417 8.038 1.00 98.50 95 ARG A C 1
ATOM 739 O O . ARG A 1 95 ? -13.200 -2.172 9.131 1.00 98.50 95 ARG A O 1
ATOM 746 N N . GLN A 1 96 ? -12.461 -3.648 7.595 1.00 98.69 96 GLN A N 1
ATOM 747 C CA . GLN A 1 96 ? -12.893 -4.851 8.304 1.00 98.69 96 GLN A CA 1
ATOM 748 C C . GLN A 1 96 ? -12.295 -4.941 9.711 1.00 98.69 96 GLN A C 1
ATOM 750 O O . GLN A 1 96 ? -13.003 -5.259 10.664 1.00 98.69 96 GLN A O 1
ATOM 755 N N . VAL A 1 97 ? -11.007 -4.626 9.879 1.00 98.75 97 VAL A N 1
ATOM 756 C CA . VAL A 1 97 ? -10.361 -4.611 11.201 1.00 98.75 97 VAL A CA 1
ATOM 757 C C . VAL A 1 97 ? -11.017 -3.577 12.111 1.00 98.75 97 VAL A C 1
ATOM 759 O O . VAL A 1 97 ? -11.347 -3.900 13.251 1.00 98.75 97 VAL A O 1
ATOM 762 N N . ARG A 1 98 ? -11.267 -2.355 11.619 1.00 98.56 98 ARG A N 1
ATOM 763 C CA . ARG A 1 98 ? -11.972 -1.334 12.409 1.00 98.56 98 ARG A CA 1
ATOM 764 C C . ARG A 1 98 ? -13.357 -1.819 12.821 1.00 98.56 98 ARG A C 1
ATOM 766 O O . ARG A 1 98 ? -13.698 -1.715 13.994 1.00 98.56 98 ARG A O 1
ATOM 773 N N . GLU A 1 99 ? -14.133 -2.369 11.895 1.00 98.75 99 GLU A N 1
ATOM 774 C CA . GLU A 1 99 ? -15.477 -2.884 12.176 1.00 98.75 99 GLU A CA 1
ATOM 775 C C . GLU A 1 99 ? -15.467 -4.004 13.218 1.00 98.75 99 GLU A C 1
ATOM 777 O O . GLU A 1 99 ? -16.261 -3.970 14.160 1.00 98.75 99 GLU A O 1
ATOM 782 N N . ARG A 1 100 ? -14.529 -4.953 13.108 1.00 98.69 100 ARG A N 1
ATOM 783 C CA . ARG A 1 100 ? -14.343 -6.027 14.094 1.00 98.69 100 ARG A CA 1
ATOM 784 C C . ARG A 1 100 ? -14.018 -5.462 15.473 1.00 98.69 100 ARG A C 1
ATOM 786 O O . ARG A 1 100 ? -14.704 -5.798 16.433 1.00 98.69 100 ARG A O 1
ATOM 793 N N . VAL A 1 101 ? -13.053 -4.547 15.562 1.00 98.75 101 VAL A N 1
ATOM 794 C CA . VAL A 1 101 ? -12.666 -3.906 16.829 1.00 98.75 101 VAL A CA 1
ATOM 795 C C . VAL A 1 101 ? -13.829 -3.115 17.432 1.00 98.75 101 VAL A C 1
ATOM 797 O O . VAL A 1 101 ? -14.071 -3.198 18.635 1.00 98.75 101 VAL A O 1
ATOM 800 N N . TYR A 1 102 ? -14.601 -2.386 16.621 1.00 98.69 102 TYR A N 1
ATOM 801 C CA . TYR A 1 102 ? -15.800 -1.692 17.099 1.00 98.69 102 TYR A CA 1
ATOM 802 C C . TYR A 1 102 ? -16.852 -2.672 17.625 1.00 98.69 102 TYR A C 1
ATOM 804 O O . TYR A 1 102 ? -17.412 -2.453 18.702 1.00 98.69 102 TYR A O 1
ATOM 812 N N . ALA A 1 103 ? -17.110 -3.766 16.906 1.00 98.75 103 ALA A N 1
ATOM 813 C CA . ALA A 1 103 ? -18.053 -4.790 17.337 1.00 98.75 103 ALA A CA 1
ATOM 814 C C . ALA A 1 103 ? -17.609 -5.454 18.651 1.00 98.75 103 ALA A C 1
ATOM 816 O O . ALA A 1 103 ? -18.423 -5.637 19.559 1.00 98.75 103 ALA A O 1
ATOM 817 N N . GLU A 1 104 ? -16.323 -5.770 18.783 1.00 98.69 104 GLU A N 1
ATOM 818 C CA . GLU A 1 104 ? -15.730 -6.303 20.010 1.00 98.69 104 GLU A CA 1
ATOM 819 C C . GLU A 1 104 ? -15.838 -5.316 21.173 1.00 98.69 104 GLU A C 1
ATOM 821 O O . GLU A 1 104 ? -16.279 -5.703 22.253 1.00 98.69 104 GLU A O 1
ATOM 826 N N . ALA A 1 105 ? -15.543 -4.034 20.954 1.00 98.62 105 ALA A N 1
ATOM 827 C CA . ALA A 1 105 ? -15.677 -3.001 21.978 1.00 98.62 105 ALA A CA 1
ATOM 828 C C . ALA A 1 105 ? -17.129 -2.855 22.466 1.00 98.62 105 ALA A C 1
ATOM 830 O O . ALA A 1 105 ? -17.380 -2.760 23.671 1.00 98.62 105 ALA A O 1
ATOM 831 N N . VAL A 1 106 ? -18.108 -2.896 21.554 1.00 98.81 106 VAL A N 1
ATOM 832 C CA . VAL A 1 106 ? -19.538 -2.871 21.910 1.00 98.81 106 VAL A CA 1
ATOM 833 C C . VAL A 1 106 ? -19.926 -4.115 22.710 1.00 98.81 106 VAL A C 1
ATOM 835 O O . VAL A 1 106 ? -20.634 -4.003 23.714 1.00 98.81 106 VAL A O 1
ATOM 838 N N . ARG A 1 107 ? -19.454 -5.301 22.306 1.00 98.69 107 ARG A N 1
ATOM 839 C CA . ARG A 1 107 ? -19.682 -6.549 23.053 1.00 98.69 107 ARG A CA 1
ATOM 840 C C . ARG A 1 107 ? -19.064 -6.483 24.450 1.00 98.69 107 ARG A C 1
ATOM 842 O O . ARG A 1 107 ? -19.748 -6.805 25.418 1.00 98.69 107 ARG A O 1
ATOM 849 N N . ALA A 1 108 ? -17.826 -6.008 24.568 1.00 98.69 108 ALA A N 1
ATOM 850 C CA . ALA A 1 108 ? -17.127 -5.850 25.839 1.00 98.69 108 ALA A CA 1
ATOM 851 C C . ALA A 1 108 ? -17.859 -4.877 26.775 1.00 98.69 108 ALA A C 1
ATOM 853 O O . ALA A 1 108 ? -18.053 -5.184 27.951 1.00 98.69 108 ALA A O 1
ATOM 854 N N . ARG A 1 109 ? -18.353 -3.747 26.249 1.00 98.62 109 ARG A N 1
ATOM 855 C CA . ARG A 1 109 ? -19.165 -2.800 27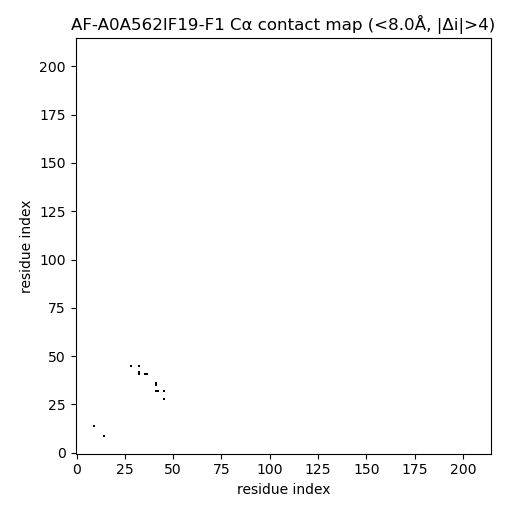.024 1.00 98.62 109 ARG A CA 1
ATOM 856 C C . ARG A 1 109 ? -20.444 -3.443 27.557 1.00 98.62 109 ARG A C 1
ATOM 858 O O . ARG A 1 109 ? -20.730 -3.322 28.744 1.00 98.62 109 ARG A O 1
ATOM 865 N N . ARG A 1 110 ? -21.188 -4.162 26.712 1.00 98.75 110 ARG A N 1
ATOM 866 C CA . ARG A 1 110 ? -22.414 -4.863 27.136 1.00 98.75 110 ARG A CA 1
ATOM 867 C C . ARG A 1 110 ? -22.126 -5.932 28.190 1.00 98.75 110 ARG A C 1
ATOM 869 O O . ARG A 1 110 ? -22.876 -6.055 29.153 1.00 98.75 110 ARG A O 1
ATOM 876 N N . ALA A 1 111 ? -21.032 -6.678 28.037 1.00 98.69 111 ALA A N 1
ATOM 877 C CA . ALA A 1 111 ? -20.607 -7.671 29.020 1.00 98.69 111 ALA A CA 1
ATOM 878 C C . ALA A 1 111 ? -20.260 -7.022 30.371 1.00 98.69 111 ALA A C 1
ATOM 880 O O . ALA A 1 111 ? -20.665 -7.520 31.422 1.00 98.69 111 ALA A O 1
ATOM 881 N N . PHE A 1 112 ? -19.571 -5.880 30.348 1.00 98.62 112 PHE A N 1
ATOM 882 C CA . PHE A 1 112 ? -19.261 -5.109 31.549 1.00 98.62 112 PHE A CA 1
ATOM 883 C C . PHE A 1 112 ? -20.524 -4.573 32.240 1.00 98.62 112 PHE A C 1
ATOM 885 O O . PHE A 1 112 ? -20.684 -4.739 33.449 1.00 98.62 112 PHE A O 1
ATOM 892 N N . GLU A 1 113 ? -21.457 -3.993 31.483 1.00 98.69 113 GLU A N 1
ATOM 893 C CA . GLU A 1 113 ? -22.741 -3.514 32.010 1.00 98.69 113 GLU A CA 1
ATOM 894 C C . GLU A 1 113 ? -23.560 -4.662 32.632 1.00 98.69 113 GLU A C 1
ATOM 896 O O . GLU A 1 113 ? -24.097 -4.518 33.734 1.00 98.69 113 GLU A O 1
ATOM 901 N N . ALA A 1 114 ? -23.585 -5.839 31.997 1.00 98.56 114 ALA A N 1
ATOM 902 C CA . ALA A 1 114 ? -24.230 -7.030 32.549 1.00 98.56 114 ALA A CA 1
ATOM 903 C C . ALA A 1 114 ? -23.573 -7.502 33.859 1.00 98.56 114 ALA A C 1
ATOM 905 O O . ALA A 1 114 ? -24.275 -7.864 34.810 1.00 98.56 114 ALA A O 1
ATOM 906 N N . ALA A 1 115 ? -22.239 -7.462 33.941 1.00 98.56 115 ALA A N 1
ATOM 907 C CA . ALA A 1 115 ? -21.497 -7.807 35.151 1.00 98.56 115 ALA A CA 1
ATOM 908 C C . ALA A 1 115 ? -21.781 -6.825 36.301 1.00 98.56 115 ALA A C 1
ATOM 910 O O . ALA A 1 115 ? -21.984 -7.257 37.440 1.00 98.56 115 ALA A O 1
ATOM 911 N N . LEU A 1 116 ? -21.866 -5.522 36.011 1.00 98.69 116 LEU A N 1
ATOM 912 C CA . LEU A 1 116 ? -22.258 -4.509 36.993 1.00 98.69 116 LEU A CA 1
ATOM 913 C C . LEU A 1 116 ? -23.689 -4.721 37.493 1.00 98.69 116 LEU A C 1
ATOM 915 O O . LEU A 1 116 ? -23.919 -4.690 38.701 1.00 98.69 116 LEU A O 1
ATOM 919 N N . ALA A 1 117 ? -24.641 -4.996 36.600 1.00 98.56 117 ALA A N 1
ATOM 920 C CA . ALA A 1 117 ? -26.015 -5.299 36.995 1.00 98.56 117 ALA A CA 1
ATOM 921 C C . ALA A 1 117 ? -26.090 -6.557 37.879 1.00 98.56 117 ALA A C 1
ATOM 923 O O . ALA A 1 117 ? -26.821 -6.584 38.866 1.00 98.56 117 ALA A O 1
ATOM 924 N N . ALA A 1 118 ? -25.302 -7.592 37.570 1.00 98.44 118 ALA A N 1
ATOM 925 C CA . ALA A 1 118 ? -25.214 -8.796 38.394 1.00 98.44 118 ALA A CA 1
ATOM 926 C C . ALA A 1 118 ? -24.572 -8.537 39.765 1.00 98.44 118 ALA A C 1
ATOM 928 O O . ALA A 1 118 ? -24.936 -9.183 40.745 1.00 98.44 118 ALA A O 1
ATOM 929 N N . ARG A 1 119 ? -23.611 -7.611 39.851 1.00 98.06 119 ARG A N 1
ATOM 930 C CA . ARG A 1 119 ? -23.042 -7.166 41.126 1.00 98.06 119 ARG A CA 1
ATOM 931 C C . ARG A 1 119 ? -24.086 -6.437 41.973 1.00 98.06 119 ARG A C 1
ATOM 933 O O . ARG A 1 119 ? -24.275 -6.852 43.106 1.00 98.06 119 ARG A O 1
ATOM 940 N N . ARG A 1 120 ? -24.804 -5.463 41.408 1.00 98.12 120 ARG A N 1
ATOM 941 C CA . ARG A 1 120 ? -25.859 -4.723 42.126 1.00 98.12 120 ARG A CA 1
ATOM 942 C C . ARG A 1 120 ? -26.937 -5.648 42.679 1.00 98.12 120 ARG A C 1
ATOM 944 O O . ARG A 1 120 ? -27.187 -5.627 43.865 1.00 98.12 120 ARG A O 1
ATOM 951 N N . ARG A 1 121 ? -27.433 -6.596 41.874 1.00 98.06 121 ARG A N 1
ATOM 952 C CA . ARG A 1 121 ? -28.392 -7.611 42.356 1.00 98.06 121 ARG A CA 1
ATOM 953 C C . ARG A 1 121 ? -27.875 -8.455 43.527 1.00 98.06 121 ARG A C 1
ATOM 955 O O . ARG A 1 121 ? -28.667 -8.965 44.310 1.00 98.06 121 ARG A O 1
ATOM 962 N N . ARG A 1 122 ? -26.560 -8.693 43.603 1.00 97.50 122 ARG A N 1
ATOM 963 C CA . ARG A 1 122 ? -25.953 -9.395 44.744 1.00 97.50 122 ARG A CA 1
ATOM 964 C C . ARG A 1 122 ? -25.856 -8.489 45.963 1.00 97.50 122 ARG A C 1
ATOM 966 O O . ARG A 1 122 ? -26.078 -8.989 47.053 1.00 97.50 122 ARG A O 1
ATOM 973 N N . GLU A 1 123 ? -25.534 -7.215 45.766 1.00 97.25 123 GLU A N 1
ATOM 974 C CA . GLU A 1 123 ? -25.560 -6.196 46.821 1.00 97.25 123 GLU A CA 1
ATOM 975 C C . GLU A 1 123 ? -26.985 -6.071 47.388 1.00 97.25 123 GLU A C 1
ATOM 977 O O . GLU A 1 123 ? -27.161 -6.335 48.570 1.00 97.25 123 GLU A O 1
ATOM 982 N N . ASP A 1 124 ? -28.004 -5.886 46.538 1.00 96.44 124 ASP A N 1
ATOM 983 C CA . ASP A 1 124 ? -29.421 -5.828 46.942 1.00 96.44 124 ASP A CA 1
ATOM 984 C C . ASP A 1 124 ? -29.841 -7.073 47.748 1.00 96.44 124 ASP A C 1
ATOM 986 O O . ASP A 1 124 ? -30.466 -6.975 48.798 1.00 96.44 124 ASP A O 1
ATOM 990 N N . ARG A 1 125 ? -29.445 -8.273 47.296 1.00 95.50 125 ARG A N 1
ATOM 991 C CA . ARG A 1 125 ? -29.735 -9.530 48.007 1.00 95.50 125 ARG A CA 1
ATOM 992 C C . ARG A 1 125 ? -29.024 -9.622 49.358 1.00 95.50 125 ARG A C 1
ATOM 994 O O . ARG A 1 125 ? -29.560 -10.208 50.292 1.00 95.50 125 ARG A O 1
ATOM 1001 N N . VAL A 1 126 ? -27.793 -9.124 49.458 1.00 96.19 126 VAL A N 1
ATOM 1002 C CA . VAL A 1 126 ? -27.076 -9.073 50.738 1.00 96.19 126 VAL A CA 1
ATOM 1003 C C . VAL A 1 126 ? -27.777 -8.099 51.679 1.00 96.19 126 VAL A C 1
ATOM 1005 O O . VAL A 1 126 ? -27.973 -8.449 52.839 1.00 96.19 126 VAL A O 1
ATOM 1008 N N . ASP A 1 127 ? -28.222 -6.947 51.181 1.00 93.88 127 ASP A N 1
ATOM 1009 C CA . ASP A 1 127 ? -28.979 -5.972 51.966 1.00 93.88 127 ASP A CA 1
ATOM 1010 C C . ASP A 1 127 ? -30.316 -6.552 52.450 1.00 93.88 127 ASP A C 1
ATOM 1012 O O . ASP A 1 127 ? -30.654 -6.389 53.618 1.00 93.88 127 ASP A O 1
ATOM 1016 N N . GLU A 1 128 ? -31.034 -7.315 51.618 1.00 92.62 128 GLU A N 1
ATOM 1017 C CA . GLU A 1 128 ? -32.235 -8.065 52.028 1.00 92.62 128 GLU A CA 1
ATOM 1018 C C . GLU A 1 128 ? -31.943 -9.065 53.160 1.00 92.62 128 GLU A C 1
ATOM 1020 O O . GLU A 1 128 ? -32.699 -9.154 54.128 1.00 92.62 128 GLU A O 1
ATOM 1025 N N . ILE A 1 129 ? -30.835 -9.810 53.066 1.00 92.00 129 ILE A N 1
ATOM 1026 C CA . ILE A 1 129 ? -30.419 -10.766 54.104 1.00 92.00 129 ILE A CA 1
ATOM 1027 C C . ILE A 1 129 ? -30.056 -10.033 55.404 1.00 92.00 129 ILE A C 1
ATOM 1029 O O . ILE A 1 129 ? -30.408 -10.500 56.487 1.00 92.00 129 ILE A O 1
ATOM 1033 N N . LEU A 1 130 ? -29.355 -8.898 55.307 1.00 92.19 130 LEU A N 1
ATOM 1034 C CA . LEU A 1 130 ? -28.904 -8.108 56.456 1.00 92.19 130 LEU A CA 1
ATOM 1035 C C . LEU A 1 130 ? -30.026 -7.304 57.116 1.00 92.19 130 LEU A C 1
ATOM 1037 O O . LEU A 1 130 ? -29.994 -7.125 58.332 1.00 92.19 130 LEU A O 1
ATOM 1041 N N . ALA A 1 131 ? -31.014 -6.839 56.348 1.00 89.88 131 ALA A N 1
ATOM 1042 C CA . ALA A 1 131 ? -32.190 -6.157 56.880 1.00 89.88 131 ALA A CA 1
ATOM 1043 C C . ALA A 1 131 ? -32.973 -7.063 57.845 1.00 89.88 131 ALA A C 1
ATOM 1045 O O . ALA A 1 131 ? -33.585 -6.561 58.789 1.00 89.88 131 ALA A O 1
ATOM 1046 N N . GLY A 1 132 ? -32.893 -8.387 57.646 1.00 72.31 132 GLY A N 1
ATOM 1047 C CA . GLY A 1 132 ? -33.529 -9.387 58.496 1.00 72.31 132 GLY A CA 1
ATOM 1048 C C . GLY A 1 132 ? -35.061 -9.259 58.524 1.00 72.31 132 GLY A C 1
ATOM 1049 O O . GLY A 1 132 ? -35.642 -8.325 57.968 1.00 72.31 132 GLY A O 1
ATOM 1050 N N . PRO A 1 133 ? -35.780 -10.198 59.159 1.00 68.12 133 PRO A N 1
ATOM 1051 C CA . PRO A 1 133 ? -37.205 -10.022 59.394 1.00 68.12 133 PRO A CA 1
ATOM 1052 C C . PRO A 1 133 ? -37.403 -8.871 60.388 1.00 68.12 133 PRO A C 1
ATOM 1054 O O . PRO A 1 133 ? -37.064 -8.991 61.567 1.00 68.12 133 PRO A O 1
ATOM 1057 N N . ALA A 1 134 ? -37.958 -7.755 59.913 1.00 57.72 134 ALA A N 1
ATOM 1058 C CA . ALA A 1 134 ? -38.390 -6.655 60.764 1.00 57.72 134 ALA A CA 1
ATOM 1059 C C . ALA A 1 134 ? -39.336 -7.195 61.852 1.00 57.72 134 ALA A C 1
ATOM 1061 O O . ALA A 1 134 ? -40.475 -7.563 61.572 1.00 57.72 134 ALA A O 1
ATOM 1062 N N . GLY A 1 135 ? -38.850 -7.265 63.094 1.00 57.25 135 GLY A N 1
ATOM 1063 C CA . GLY A 1 135 ? -39.684 -7.551 64.261 1.00 57.25 135 GLY A CA 1
ATOM 1064 C C . GLY A 1 135 ? -39.726 -8.995 64.766 1.00 57.25 135 GLY A C 1
ATOM 1065 O O . GLY A 1 135 ? -40.683 -9.330 65.455 1.00 57.25 135 GLY A O 1
ATOM 1066 N N . ALA A 1 136 ? -38.722 -9.840 64.511 1.00 52.84 136 ALA A N 1
ATOM 1067 C CA . ALA A 1 136 ? -38.523 -11.018 65.363 1.00 52.84 136 ALA A CA 1
ATOM 1068 C C . ALA A 1 136 ? -37.674 -10.611 66.587 1.00 52.84 136 ALA A C 1
ATOM 1070 O O . ALA A 1 136 ? -36.451 -10.512 66.452 1.00 52.84 136 ALA A O 1
ATOM 1071 N N . PRO A 1 137 ? -38.269 -10.319 67.766 1.00 56.25 137 PRO A N 1
ATOM 1072 C CA . PRO A 1 137 ? -37.491 -10.108 68.977 1.00 56.25 137 PRO A CA 1
ATOM 1073 C C . PRO A 1 137 ? -36.668 -11.369 69.228 1.00 56.25 137 PRO A C 1
ATOM 1075 O O . PRO A 1 137 ? -37.218 -12.460 69.370 1.00 56.25 137 PRO A O 1
ATOM 1078 N N . VAL A 1 138 ? -35.344 -11.217 69.243 1.00 59.62 138 VAL A N 1
ATOM 1079 C CA . VAL A 1 138 ? -34.443 -12.262 69.724 1.00 59.62 138 VAL A CA 1
ATOM 1080 C C . VAL A 1 138 ? -34.897 -12.594 71.151 1.00 59.62 138 VAL A C 1
ATOM 1082 O O . VAL A 1 138 ? -34.907 -11.686 71.987 1.00 59.62 138 VAL A O 1
ATOM 1085 N N . PRO A 1 139 ? -35.328 -13.835 71.447 1.00 61.91 139 PRO A N 1
ATOM 1086 C CA . PRO A 1 139 ? -35.666 -14.223 72.809 1.00 61.91 139 PRO A CA 1
ATOM 1087 C C . PRO A 1 139 ? -34.431 -13.998 73.679 1.00 61.91 139 PRO A C 1
ATOM 1089 O O . PRO A 1 139 ? -33.346 -14.462 73.330 1.00 61.91 139 PRO A O 1
ATOM 1092 N N . ALA A 1 140 ? -34.582 -13.282 74.793 1.00 60.50 140 ALA A N 1
ATOM 1093 C CA . ALA A 1 140 ? -33.472 -12.915 75.678 1.00 60.50 140 ALA A CA 1
ATOM 1094 C C . ALA A 1 140 ? -32.710 -14.128 76.259 1.00 60.50 140 ALA A C 1
ATOM 1096 O O . ALA A 1 140 ? -31.614 -13.967 76.788 1.00 60.50 140 ALA A O 1
ATOM 1097 N N . ASP A 1 141 ? -33.250 -15.339 76.102 1.00 58.16 141 ASP A N 1
ATOM 1098 C CA . ASP A 1 141 ? -32.771 -16.564 76.736 1.00 58.16 141 ASP A CA 1
ATOM 1099 C C . ASP A 1 141 ? -32.043 -17.522 75.777 1.00 58.16 141 ASP A C 1
ATOM 1101 O O . ASP A 1 141 ? -32.128 -18.741 75.923 1.00 58.16 141 ASP A O 1
ATOM 1105 N N . THR A 1 142 ? -31.301 -17.020 74.785 1.00 51.41 142 THR A N 1
ATOM 1106 C CA . THR A 1 142 ? -30.281 -17.857 74.127 1.00 51.41 142 THR A CA 1
ATOM 1107 C C . THR A 1 142 ? -28.985 -17.829 74.945 1.00 51.41 142 THR A C 1
ATOM 1109 O O . THR A 1 142 ? -28.314 -16.795 74.960 1.00 51.41 142 THR A O 1
ATOM 1112 N N . PRO A 1 143 ? -28.591 -18.926 75.625 1.00 57.25 143 PRO A N 1
ATOM 1113 C CA . PRO A 1 143 ? -27.361 -18.960 76.406 1.00 57.25 143 PRO A CA 1
ATOM 1114 C C . PRO A 1 143 ? -26.141 -18.800 75.492 1.00 57.25 143 PRO A C 1
ATOM 1116 O O . PRO A 1 143 ? -25.885 -19.608 74.599 1.00 57.25 143 PRO A O 1
ATOM 1119 N N . THR A 1 144 ? -25.369 -17.745 75.739 1.00 53.97 144 THR A N 1
ATOM 1120 C CA . THR A 1 144 ? -24.080 -17.467 75.101 1.00 53.97 144 THR A CA 1
ATOM 1121 C C . THR A 1 144 ? -23.106 -18.627 75.333 1.00 53.97 144 THR A C 1
ATOM 1123 O O . THR A 1 144 ? -22.535 -18.777 76.412 1.00 53.97 144 THR A O 1
ATOM 1126 N N . ALA A 1 145 ? -22.857 -19.429 74.295 1.00 56.19 145 ALA A N 1
ATOM 1127 C CA . ALA A 1 145 ? -21.939 -20.575 74.300 1.00 56.19 145 ALA A CA 1
ATOM 1128 C C . ALA A 1 145 ? -20.437 -20.209 74.420 1.00 56.19 145 ALA A C 1
ATOM 1130 O O . ALA A 1 145 ? -19.572 -21.044 74.168 1.00 56.19 145 ALA A O 1
ATOM 1131 N N . ALA A 1 146 ? -20.098 -18.976 74.809 1.00 52.69 146 ALA A N 1
ATOM 1132 C CA . ALA A 1 146 ? -18.716 -18.511 74.963 1.00 52.69 146 ALA A CA 1
ATOM 1133 C C . ALA A 1 146 ? -18.127 -18.734 76.375 1.00 52.69 146 ALA A C 1
ATOM 1135 O O . ALA A 1 146 ? -16.979 -18.373 76.613 1.00 52.69 146 ALA A O 1
ATOM 1136 N N . ALA A 1 147 ? -18.873 -19.329 77.315 1.00 47.53 147 ALA A N 1
ATOM 1137 C CA . ALA A 1 147 ? -18.423 -19.493 78.705 1.00 47.53 147 ALA A CA 1
ATOM 1138 C C . ALA A 1 147 ? -17.751 -20.846 79.031 1.00 47.53 147 ALA A C 1
ATOM 1140 O O . ALA A 1 147 ? -17.320 -21.047 80.164 1.00 47.53 147 ALA A O 1
ATOM 1141 N N . ALA A 1 148 ? -17.624 -21.779 78.082 1.00 48.09 148 ALA A N 1
ATOM 1142 C CA . ALA A 1 148 ? -17.006 -23.085 78.335 1.00 48.09 148 ALA A CA 1
ATOM 1143 C C . ALA A 1 148 ? -15.586 -23.169 77.752 1.00 48.09 148 ALA A C 1
ATOM 1145 O O . ALA A 1 148 ? -15.357 -23.793 76.718 1.00 48.09 148 ALA A O 1
ATOM 1146 N N . VAL A 1 149 ? -14.617 -22.557 78.437 1.00 54.03 149 VAL A N 1
ATOM 1147 C CA . VAL A 1 149 ? -13.185 -22.830 78.228 1.00 54.03 149 VAL A CA 1
ATOM 1148 C C . VAL A 1 149 ? -12.590 -23.337 79.546 1.00 54.03 149 VAL A C 1
ATOM 1150 O O . VAL A 1 149 ? -12.433 -22.540 80.470 1.00 54.03 149 VAL A O 1
ATOM 1153 N N . PRO A 1 150 ? -12.238 -24.631 79.676 1.00 48.28 150 PRO A N 1
ATOM 1154 C CA . PRO A 1 150 ? -11.372 -25.088 80.756 1.00 48.28 150 PRO A CA 1
ATOM 1155 C C . PRO A 1 150 ? -9.889 -24.827 80.404 1.00 48.28 150 PRO A C 1
ATOM 1157 O O . PRO A 1 150 ? -9.506 -24.926 79.233 1.00 48.28 150 PRO A O 1
ATOM 1160 N N . PRO A 1 151 ? -9.032 -24.488 81.385 1.00 46.91 151 PRO A N 1
ATOM 1161 C CA . PRO A 1 151 ? -7.635 -24.145 81.140 1.00 46.91 151 PRO A CA 1
ATOM 1162 C C . PRO A 1 151 ? -6.735 -25.391 81.025 1.00 46.91 151 PRO A C 1
ATOM 1164 O O . PRO A 1 151 ? -6.900 -26.328 81.793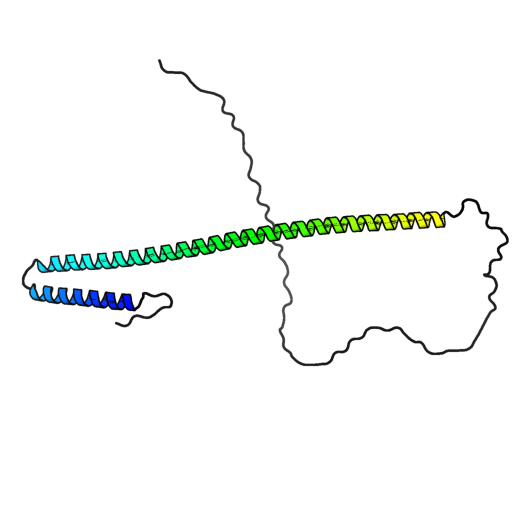 1.00 46.91 151 PRO A O 1
ATOM 1167 N N . ALA A 1 152 ? -5.768 -25.322 80.092 1.00 45.28 152 ALA A N 1
ATOM 1168 C CA . ALA A 1 152 ? -4.434 -25.967 80.019 1.00 45.28 152 ALA A CA 1
ATOM 1169 C C . ALA A 1 152 ? -4.272 -27.469 80.403 1.00 45.28 152 ALA A C 1
ATOM 1171 O O . ALA A 1 152 ? -4.697 -27.911 81.453 1.00 45.28 152 ALA A O 1
ATOM 1172 N N . GLY A 1 153 ? -3.536 -28.337 79.697 1.00 41.53 153 GLY A N 1
ATOM 1173 C CA . GLY A 1 153 ? -2.560 -28.185 78.622 1.00 41.53 153 GLY A CA 1
ATOM 1174 C C . GLY A 1 153 ? -1.785 -29.503 78.366 1.00 41.53 153 GLY A C 1
ATOM 1175 O O . GLY A 1 153 ? -1.891 -30.460 79.124 1.00 41.53 153 GLY A O 1
ATOM 1176 N N . SER A 1 154 ? -0.937 -29.485 77.325 1.00 41.69 154 SER A N 1
ATOM 1177 C CA . SER A 1 154 ? 0.290 -30.295 77.117 1.00 41.69 154 SER A CA 1
ATOM 1178 C C . SER A 1 154 ? 0.224 -31.798 76.723 1.00 41.69 154 SER A C 1
ATOM 1180 O O . SER A 1 154 ? 0.225 -32.675 77.585 1.00 41.69 154 SER A O 1
ATOM 1182 N N . ARG A 1 155 ? 0.450 -32.089 75.420 1.00 41.28 155 ARG A N 1
ATOM 1183 C CA . ARG A 1 155 ? 1.646 -32.797 74.844 1.00 41.28 155 ARG A CA 1
ATOM 1184 C C . ARG A 1 155 ? 1.501 -32.964 73.307 1.00 41.28 155 ARG A C 1
ATOM 1186 O O . ARG A 1 155 ? 0.597 -33.650 72.866 1.00 41.28 155 ARG A O 1
ATOM 1193 N N . ARG A 1 156 ? 2.237 -32.197 72.478 1.00 51.56 156 ARG A N 1
ATOM 1194 C CA . ARG A 1 156 ? 3.526 -32.469 71.755 1.00 51.56 156 ARG A CA 1
ATOM 1195 C C . ARG A 1 156 ? 3.365 -33.147 70.359 1.00 51.56 156 ARG A C 1
ATOM 1197 O O . ARG A 1 156 ? 2.294 -33.660 70.079 1.00 51.56 156 ARG A O 1
ATOM 1204 N N . PRO A 1 157 ? 4.350 -33.043 69.431 1.00 51.72 157 PRO A N 1
ATOM 1205 C CA . PRO A 1 157 ? 4.112 -32.568 68.062 1.00 51.72 157 PRO A CA 1
ATOM 1206 C C . PRO A 1 157 ? 4.462 -33.590 66.958 1.00 51.72 157 PRO A C 1
ATOM 1208 O O . PRO A 1 157 ? 5.377 -34.395 67.107 1.00 51.72 157 PRO A O 1
ATOM 1211 N N . GLY A 1 158 ? 3.794 -33.495 65.805 1.00 39.28 158 GLY A N 1
ATOM 1212 C CA . GLY A 1 158 ? 4.136 -34.214 64.566 1.00 39.28 158 GLY A CA 1
ATOM 1213 C C . GLY A 1 158 ? 4.365 -33.234 63.404 1.00 39.28 158 GLY A C 1
ATOM 1214 O O . GLY A 1 158 ? 3.762 -32.159 63.406 1.00 39.28 158 GLY A O 1
ATOM 1215 N N . PRO A 1 159 ? 5.273 -33.525 62.453 1.00 51.53 159 PRO A N 1
ATOM 1216 C CA . PRO A 1 159 ? 5.923 -32.494 61.654 1.00 51.53 159 PRO A CA 1
ATOM 1217 C C . PRO A 1 159 ? 5.077 -31.963 60.491 1.00 51.53 159 PRO A C 1
ATOM 1219 O O . PRO A 1 159 ? 4.314 -32.667 59.833 1.00 51.53 159 PRO A O 1
ATOM 1222 N N . ARG A 1 160 ? 5.299 -30.669 60.249 1.00 46.59 160 ARG A N 1
ATOM 1223 C CA . ARG A 1 160 ? 4.753 -29.809 59.198 1.00 46.59 160 ARG A CA 1
ATOM 1224 C C . ARG A 1 160 ? 4.934 -30.385 57.792 1.00 46.59 160 ARG A C 1
ATOM 1226 O O . ARG A 1 160 ? 6.057 -30.633 57.360 1.00 46.59 160 ARG A O 1
ATOM 1233 N N . ARG A 1 161 ? 3.841 -30.408 57.027 1.00 43.69 161 ARG A N 1
ATOM 1234 C CA . ARG A 1 161 ? 3.864 -30.409 55.560 1.00 43.69 161 ARG A CA 1
ATOM 1235 C C . ARG A 1 161 ? 3.635 -28.970 55.082 1.00 43.69 161 ARG A C 1
ATOM 1237 O O . ARG A 1 161 ? 2.588 -28.389 55.347 1.00 43.69 161 ARG A O 1
ATOM 1244 N N . ALA A 1 162 ? 4.660 -28.388 54.466 1.00 59.75 162 ALA A N 1
ATOM 1245 C CA . ALA A 1 162 ? 4.654 -27.055 53.863 1.00 59.75 162 ALA A CA 1
ATOM 1246 C C . ALA A 1 162 ? 4.142 -27.116 52.401 1.00 59.75 162 ALA A C 1
ATOM 1248 O O . ALA A 1 162 ? 4.170 -28.196 51.803 1.00 59.75 162 ALA A O 1
ATOM 1249 N N . PRO A 1 163 ? 3.649 -25.996 51.836 1.00 58.28 163 PRO A N 1
ATOM 1250 C CA . PRO A 1 163 ? 2.934 -25.966 50.556 1.00 58.28 163 PRO A CA 1
ATOM 1251 C C . PRO A 1 163 ? 3.874 -26.080 49.341 1.00 58.28 163 PRO A C 1
ATOM 1253 O O . PRO A 1 163 ? 5.053 -25.735 49.449 1.00 58.28 163 PRO A O 1
ATOM 1256 N N . PRO A 1 164 ? 3.374 -26.517 48.168 1.00 56.50 164 PRO A N 1
ATOM 1257 C CA . PRO A 1 164 ? 4.188 -26.580 46.963 1.00 56.50 164 PRO A CA 1
ATOM 1258 C C . PRO A 1 164 ? 4.406 -25.185 46.362 1.00 56.50 164 PRO A C 1
ATOM 1260 O O . PRO A 1 164 ? 3.463 -24.498 45.973 1.00 56.50 164 PRO A O 1
ATOM 1263 N N . THR A 1 165 ? 5.673 -24.799 46.233 1.00 51.06 165 THR A N 1
ATOM 1264 C CA . THR A 1 165 ? 6.138 -23.827 45.240 1.00 51.06 165 THR A CA 1
ATOM 1265 C C . THR A 1 165 ? 6.486 -24.564 43.939 1.00 51.06 165 THR A C 1
ATOM 1267 O O . THR A 1 165 ? 7.039 -25.665 43.990 1.00 51.06 165 THR A O 1
ATOM 1270 N N . PRO A 1 166 ? 6.213 -23.993 42.754 1.00 48.81 166 PRO A N 1
ATOM 1271 C CA . PRO A 1 166 ? 6.760 -24.518 41.511 1.00 48.81 166 PRO A CA 1
ATOM 1272 C C . PRO A 1 166 ? 8.226 -24.081 41.364 1.00 48.81 166 PRO A C 1
ATOM 1274 O O . PRO A 1 166 ? 8.528 -22.890 41.290 1.00 48.81 166 PRO A O 1
ATOM 1277 N N . SER A 1 167 ? 9.138 -25.056 41.310 1.00 41.94 167 SER A N 1
ATOM 1278 C CA . SER A 1 167 ? 10.545 -24.854 40.951 1.00 41.94 167 SER A CA 1
ATOM 1279 C C . SER A 1 167 ? 10.898 -25.622 39.678 1.00 41.94 167 SER A C 1
ATOM 1281 O O . SER A 1 167 ? 10.539 -26.778 39.476 1.00 41.94 167 SER A O 1
ATOM 1283 N N . ARG A 1 168 ? 11.613 -24.901 38.827 1.00 43.03 168 ARG A N 1
ATOM 1284 C CA . ARG A 1 168 ? 12.101 -25.178 37.480 1.00 43.03 168 ARG A CA 1
ATOM 1285 C C . ARG A 1 168 ? 13.420 -25.973 37.530 1.00 43.03 168 ARG A C 1
ATOM 1287 O O . ARG A 1 168 ? 14.323 -25.603 38.271 1.00 43.03 168 ARG A O 1
ATOM 1294 N N . ARG A 1 169 ? 13.578 -26.982 36.667 1.00 38.38 169 ARG A N 1
ATOM 1295 C CA . ARG A 1 169 ? 14.864 -27.532 36.160 1.00 38.38 169 ARG A CA 1
ATOM 1296 C C . ARG A 1 169 ? 14.602 -27.924 34.699 1.00 38.38 169 ARG A C 1
ATOM 1298 O O . ARG A 1 169 ? 13.630 -28.622 34.461 1.00 38.38 169 ARG A O 1
ATOM 1305 N N . ALA A 1 170 ? 15.234 -27.382 33.658 1.00 42.62 170 ALA A N 1
ATOM 1306 C CA . ALA A 1 170 ? 16.650 -27.137 33.363 1.00 42.62 170 ALA A CA 1
ATOM 1307 C C . ALA A 1 170 ? 17.460 -28.437 33.197 1.00 42.62 170 ALA A C 1
ATOM 1309 O O . ALA A 1 170 ? 18.073 -28.926 34.146 1.00 42.62 170 ALA A O 1
ATOM 1310 N N . SER A 1 171 ? 17.463 -28.938 31.961 1.00 41.12 171 SER A N 1
ATOM 1311 C CA . SER A 1 171 ? 18.504 -29.774 31.350 1.00 41.12 171 SER A CA 1
ATOM 1312 C C . SER A 1 171 ? 19.406 -28.842 30.518 1.00 41.12 171 SER A C 1
ATOM 1314 O O . SER A 1 171 ? 18.879 -28.031 29.759 1.00 41.12 171 SER A O 1
ATOM 1316 N N . GLY A 1 172 ? 20.733 -28.900 30.692 1.00 34.97 172 GLY A N 1
ATOM 1317 C CA . GLY A 1 172 ? 21.727 -28.191 29.850 1.00 34.97 172 GLY A CA 1
ATOM 1318 C C . GLY A 1 172 ? 21.915 -28.879 28.487 1.00 34.97 172 GLY A C 1
ATOM 1319 O O . GLY A 1 172 ? 21.375 -29.964 28.303 1.00 34.97 172 GLY A O 1
ATOM 1320 N N . ALA A 1 173 ? 22.667 -28.407 27.488 1.00 39.47 173 ALA A N 1
ATOM 1321 C CA . ALA A 1 173 ? 23.529 -27.248 27.148 1.00 39.47 173 ALA A CA 1
ATOM 1322 C C . ALA A 1 173 ? 23.910 -27.454 25.632 1.00 39.47 173 ALA A C 1
ATOM 1324 O O . ALA A 1 173 ? 23.410 -28.435 25.075 1.00 39.47 173 ALA A O 1
ATOM 1325 N N . PRO A 1 174 ? 24.823 -26.724 24.933 1.00 52.22 174 PRO A N 1
ATOM 1326 C CA . PRO A 1 174 ? 25.464 -25.409 25.129 1.00 52.22 174 PRO A CA 1
ATOM 1327 C C . PRO A 1 174 ? 25.326 -24.459 23.895 1.00 52.22 174 PRO A C 1
ATOM 1329 O O . PRO A 1 174 ? 24.871 -24.869 22.832 1.00 52.22 174 PRO A O 1
ATOM 1332 N N . GLY A 1 175 ? 25.789 -23.203 24.008 1.00 35.66 175 GLY A N 1
ATOM 1333 C CA . GLY A 1 175 ? 26.039 -22.332 22.842 1.00 35.66 175 GLY A CA 1
ATOM 1334 C C . GLY A 1 175 ? 26.020 -20.822 23.122 1.00 35.66 175 GLY A C 1
ATOM 1335 O O . GLY A 1 175 ? 24.981 -20.187 22.992 1.00 35.66 175 GLY A O 1
ATOM 1336 N N . SER A 1 176 ? 27.174 -20.255 23.485 1.00 39.94 176 SER A N 1
ATOM 1337 C CA . SER A 1 176 ? 27.511 -18.820 23.313 1.00 39.94 176 SER A CA 1
ATOM 1338 C C . SER A 1 176 ? 27.768 -18.507 21.817 1.00 39.94 176 SER A C 1
ATOM 1340 O O . SER A 1 176 ? 28.031 -19.474 21.097 1.00 39.94 176 SER A O 1
ATOM 1342 N N . PRO A 1 177 ? 27.774 -17.238 21.322 1.00 57.53 177 PRO A N 1
ATOM 1343 C CA . PRO A 1 177 ? 28.225 -16.023 22.022 1.00 57.53 177 PRO A CA 1
ATOM 1344 C C . PRO A 1 177 ? 27.367 -14.738 21.854 1.00 57.53 177 PRO A C 1
ATOM 1346 O O . PRO A 1 177 ? 26.450 -14.674 21.049 1.00 57.53 177 PRO A O 1
ATOM 1349 N N . GLU A 1 178 ? 27.695 -13.755 22.707 1.00 42.97 178 GLU A N 1
ATOM 1350 C CA . GLU A 1 178 ? 27.757 -12.280 22.542 1.00 42.97 178 GLU A CA 1
ATOM 1351 C C . GLU A 1 178 ? 27.032 -11.556 21.374 1.00 42.97 178 GLU A C 1
ATOM 1353 O O . GLU A 1 178 ? 27.025 -12.044 20.247 1.00 42.97 178 GLU A O 1
ATOM 1358 N N . PRO A 1 179 ? 26.518 -10.317 21.595 1.00 54.47 179 PRO A N 1
ATOM 1359 C CA . PRO A 1 179 ? 27.419 -9.173 21.806 1.00 54.47 179 PRO A CA 1
ATOM 1360 C C . PRO A 1 179 ? 27.028 -8.140 22.880 1.00 54.47 179 PRO A C 1
ATOM 1362 O O . PRO A 1 179 ? 25.870 -7.789 23.098 1.00 54.47 179 PRO A O 1
ATOM 1365 N N . ALA A 1 180 ? 28.087 -7.646 23.524 1.00 41.16 180 ALA A N 1
ATOM 1366 C CA . ALA A 1 180 ? 28.431 -6.255 23.804 1.00 41.16 180 ALA A CA 1
ATOM 1367 C C . ALA A 1 180 ? 27.357 -5.147 23.674 1.00 41.16 180 ALA A C 1
ATOM 1369 O O . ALA A 1 180 ? 26.879 -4.822 22.595 1.00 41.16 180 ALA A O 1
ATOM 1370 N N . GLY A 1 181 ? 27.171 -4.434 24.792 1.00 41.78 181 GLY A N 1
ATOM 1371 C CA . GLY A 1 181 ? 27.501 -3.004 24.872 1.00 41.78 181 GLY A CA 1
ATOM 1372 C C . GLY A 1 181 ? 26.552 -1.998 24.213 1.00 41.78 181 GLY A C 1
ATOM 1373 O O . GLY A 1 181 ? 26.546 -1.821 23.004 1.00 41.78 181 GLY A O 1
ATOM 1374 N N . GLY A 1 182 ? 25.861 -1.197 25.031 1.00 40.03 182 GLY A N 1
ATOM 13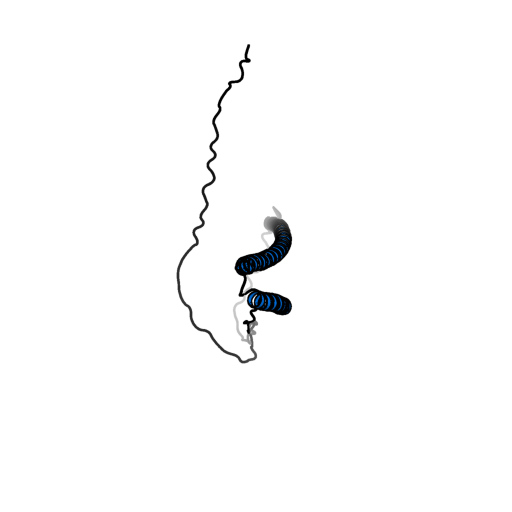75 C CA . GLY A 1 182 ? 25.212 0.014 24.523 1.00 40.03 182 GLY A CA 1
ATOM 1376 C C . GLY A 1 182 ? 24.314 0.729 25.521 1.00 40.03 182 GLY A C 1
ATOM 1377 O O . GLY A 1 182 ? 23.099 0.760 25.363 1.00 40.03 182 GLY A O 1
ATOM 1378 N N . ARG A 1 183 ? 24.902 1.316 26.566 1.00 47.62 183 ARG A N 1
ATOM 1379 C CA . ARG A 1 183 ? 24.217 2.287 27.427 1.00 47.62 183 ARG A CA 1
ATOM 1380 C C . ARG A 1 183 ? 24.265 3.685 26.794 1.00 47.62 183 ARG A C 1
ATOM 1382 O O . ARG A 1 183 ? 25.321 4.115 26.348 1.00 47.62 183 ARG A O 1
ATOM 1389 N N . LEU A 1 184 ? 23.140 4.393 26.948 1.00 46.47 184 LEU A N 1
ATOM 1390 C CA . LEU A 1 184 ? 22.936 5.853 26.927 1.00 46.47 184 LEU A CA 1
ATOM 1391 C C . LEU A 1 184 ? 22.893 6.554 25.558 1.00 46.47 184 LEU A C 1
ATOM 1393 O O . LEU A 1 184 ? 23.917 6.741 24.912 1.00 46.47 184 LEU A O 1
ATOM 1397 N N . ARG A 1 185 ? 21.713 7.110 25.233 1.00 44.81 185 ARG A N 1
ATOM 1398 C CA . ARG A 1 185 ? 21.503 8.555 24.999 1.00 44.81 185 ARG A CA 1
ATOM 1399 C C . ARG A 1 185 ? 20.007 8.900 24.933 1.00 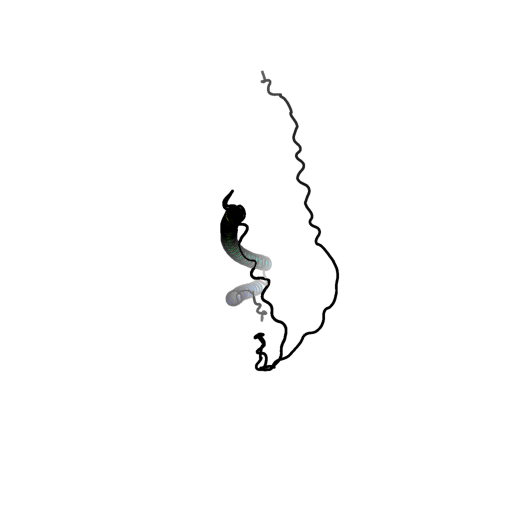44.81 185 ARG A C 1
ATOM 1401 O O . ARG A 1 185 ? 19.264 8.454 24.072 1.00 44.81 185 ARG A O 1
ATOM 1408 N N . SER A 1 186 ? 19.597 9.655 25.943 1.00 44.97 186 SER A N 1
ATOM 1409 C CA . SER A 1 186 ? 18.800 10.882 25.907 1.00 44.97 186 SER A CA 1
ATOM 1410 C C . SER A 1 186 ? 18.144 11.313 24.585 1.00 44.97 186 SER A C 1
ATOM 1412 O O . SER A 1 186 ? 18.822 11.503 23.585 1.00 44.97 186 SER A O 1
ATOM 1414 N N . ALA A 1 187 ? 16.860 11.664 24.713 1.00 44.25 187 ALA A N 1
ATOM 1415 C CA . ALA A 1 187 ? 16.174 12.788 24.071 1.00 44.25 187 ALA A CA 1
ATOM 1416 C C . ALA A 1 187 ? 16.172 12.880 22.532 1.00 44.25 187 ALA A C 1
ATOM 1418 O O . ALA A 1 187 ? 17.141 13.306 21.916 1.00 44.25 187 ALA A O 1
ATOM 1419 N N . SER A 1 188 ? 14.989 12.721 21.934 1.00 46.00 188 SER A N 1
ATOM 1420 C CA . SER A 1 188 ? 14.243 13.864 21.378 1.00 46.00 188 SER A CA 1
ATOM 1421 C C . SER A 1 188 ? 12.877 13.416 20.864 1.00 46.00 188 SER A C 1
ATOM 1423 O O . SER A 1 188 ? 12.749 12.500 20.059 1.00 46.00 188 SER A O 1
ATOM 1425 N N . ARG A 1 189 ? 11.842 14.083 21.376 1.00 54.38 189 ARG A N 1
ATOM 1426 C CA . ARG A 1 189 ? 10.468 14.043 20.869 1.00 54.38 189 ARG A CA 1
ATOM 1427 C C . ARG A 1 189 ? 10.448 14.492 19.398 1.00 54.38 189 ARG A C 1
ATOM 1429 O O . ARG A 1 189 ? 11.122 15.475 19.092 1.00 54.38 189 ARG A O 1
ATOM 1436 N N . PRO A 1 190 ? 9.638 13.892 18.515 1.00 63.06 190 PRO A N 1
ATOM 1437 C CA . PRO A 1 190 ? 9.344 14.515 17.231 1.00 63.06 190 PRO A CA 1
ATOM 1438 C C . PRO A 1 190 ? 8.410 15.723 17.446 1.00 63.06 190 PRO A C 1
ATOM 1440 O O . PRO A 1 190 ? 7.468 15.629 18.242 1.00 63.06 190 PRO A O 1
ATOM 1443 N N . PRO A 1 191 ? 8.621 16.863 16.765 1.00 58.72 191 PRO A N 1
ATOM 1444 C CA . PRO A 1 191 ? 7.629 17.923 16.737 1.00 58.72 191 PRO A CA 1
ATOM 1445 C C . PRO A 1 191 ? 6.460 17.482 15.850 1.00 58.72 191 PRO A C 1
ATO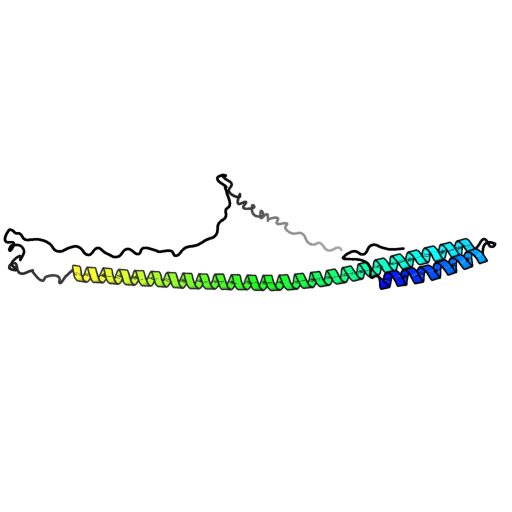M 1447 O O . PRO A 1 191 ? 6.574 17.363 14.631 1.00 58.72 191 PRO A O 1
ATOM 1450 N N . TRP A 1 192 ? 5.310 17.249 16.477 1.00 46.75 192 TRP A N 1
ATOM 1451 C CA . TRP A 1 192 ? 4.022 17.324 15.797 1.00 46.75 192 TRP A CA 1
ATOM 1452 C C . TRP A 1 192 ? 3.857 18.757 15.273 1.00 46.75 192 TRP A C 1
ATOM 1454 O O . TRP A 1 192 ? 3.735 19.691 16.063 1.00 46.75 192 TRP A O 1
ATOM 1464 N N . SER A 1 193 ? 3.838 18.929 13.953 1.00 50.62 193 SER A N 1
ATOM 1465 C CA . SER A 1 193 ? 3.438 20.180 13.302 1.00 50.62 193 SER A CA 1
ATOM 1466 C C . SER A 1 193 ? 1.990 20.059 12.820 1.00 50.62 193 SER A C 1
ATOM 1468 O O . SER A 1 193 ? 1.744 19.400 11.809 1.00 50.62 193 SER A O 1
ATOM 1470 N N . PRO A 1 194 ? 1.003 20.676 13.491 1.00 61.06 194 PRO A N 1
ATOM 1471 C CA . PRO A 1 194 ? -0.288 20.939 12.877 1.00 61.06 194 PRO A CA 1
ATOM 1472 C C . PRO A 1 194 ? -0.144 22.145 11.938 1.00 61.06 194 PRO A C 1
ATOM 1474 O O . PRO A 1 194 ? 0.036 23.278 12.381 1.00 61.06 194 PRO A O 1
ATOM 1477 N N . GLY A 1 195 ? -0.207 21.906 10.627 1.00 50.38 195 GLY A N 1
ATOM 1478 C CA . GLY A 1 195 ? -0.257 22.982 9.636 1.00 50.38 195 GLY A CA 1
ATOM 1479 C C . GLY A 1 195 ? -1.502 23.865 9.838 1.00 50.38 195 GLY A C 1
ATOM 1480 O O . GLY A 1 195 ? -2.603 23.329 10.016 1.00 50.38 195 GLY A O 1
ATOM 1481 N N . PRO A 1 196 ? -1.380 25.206 9.824 1.00 65.31 196 PRO A N 1
ATOM 1482 C CA . PRO A 1 196 ? -2.534 26.081 9.926 1.00 65.31 196 PRO A CA 1
ATOM 1483 C C . PRO A 1 196 ? -3.389 26.008 8.658 1.00 65.31 196 PRO A C 1
ATOM 1485 O O . PRO A 1 196 ? -2.927 26.116 7.523 1.00 65.31 196 PRO A O 1
ATOM 1488 N N . ARG A 1 197 ? -4.681 25.810 8.916 1.00 50.09 197 ARG A N 1
ATOM 1489 C CA . ARG A 1 197 ? -5.789 25.736 7.970 1.00 50.09 197 ARG A CA 1
ATOM 1490 C C . ARG A 1 197 ? -5.831 26.950 7.047 1.00 50.09 197 ARG A C 1
ATOM 1492 O O . ARG A 1 197 ? -5.717 28.090 7.491 1.00 50.09 197 ARG A O 1
ATOM 1499 N N . ALA A 1 198 ? -6.113 26.658 5.781 1.00 50.81 198 ALA A N 1
ATOM 1500 C CA . ALA A 1 198 ? -6.477 27.607 4.745 1.00 50.81 198 ALA A CA 1
ATOM 1501 C C . ALA A 1 198 ? -7.466 28.662 5.267 1.00 50.81 198 ALA A C 1
ATOM 1503 O O . ALA A 1 198 ? -8.591 28.360 5.680 1.00 50.81 198 ALA A O 1
ATOM 1504 N N . GLY A 1 199 ? -7.020 29.916 5.228 1.00 49.72 199 GLY A N 1
ATOM 1505 C CA . GLY A 1 199 ? -7.849 31.080 5.472 1.00 49.72 199 GLY A CA 1
ATOM 1506 C C . GLY A 1 199 ? -8.960 31.153 4.432 1.00 49.72 199 GLY A C 1
ATOM 1507 O O . GLY A 1 199 ? -8.729 31.422 3.256 1.00 49.72 199 GLY A O 1
ATOM 1508 N N . ARG A 1 200 ? -10.191 30.949 4.895 1.00 54.94 200 ARG A N 1
ATOM 1509 C CA . ARG A 1 200 ? -11.400 31.399 4.212 1.00 54.94 200 ARG A CA 1
ATOM 1510 C C . ARG A 1 200 ? -11.310 32.916 4.024 1.00 54.94 200 ARG A C 1
ATOM 1512 O O . ARG A 1 200 ? -11.331 33.656 5.002 1.00 54.94 200 ARG A O 1
ATOM 1519 N N . ARG A 1 201 ? -11.278 33.381 2.775 1.00 55.78 201 ARG A N 1
ATOM 1520 C CA . ARG A 1 201 ? -11.680 34.744 2.397 1.00 55.78 201 ARG A CA 1
ATOM 1521 C C . ARG A 1 201 ? -12.652 34.674 1.215 1.00 55.78 201 ARG A C 1
ATOM 1523 O O . ARG A 1 201 ? -12.262 34.620 0.059 1.00 55.78 201 ARG A O 1
ATOM 1530 N N . ARG A 1 202 ? -13.943 34.665 1.539 1.00 51.94 202 ARG A N 1
ATOM 1531 C CA . ARG A 1 202 ? -15.002 35.413 0.833 1.00 51.94 202 ARG A CA 1
ATOM 1532 C C . ARG A 1 202 ? -15.395 36.533 1.816 1.00 51.94 202 ARG A C 1
ATOM 1534 O O . ARG A 1 202 ? -15.362 36.228 3.009 1.00 51.94 202 ARG A O 1
ATOM 1541 N N . PRO A 1 203 ? -15.728 37.775 1.412 1.00 50.22 203 PRO A N 1
ATOM 1542 C CA . PRO A 1 203 ? -16.657 38.071 0.320 1.00 50.22 203 PRO A CA 1
ATOM 1543 C C . PRO A 1 203 ? -16.271 39.282 -0.556 1.00 50.22 203 PRO A C 1
ATOM 1545 O O . PRO A 1 203 ? -15.520 40.167 -0.162 1.00 50.22 203 PRO A O 1
ATOM 1548 N N . GLY A 1 204 ? -16.847 39.340 -1.752 1.00 49.41 204 GLY A N 1
ATOM 1549 C CA . GLY A 1 204 ? -16.750 40.489 -2.646 1.00 49.41 204 GLY A CA 1
ATOM 1550 C C . GLY A 1 204 ? -17.969 40.532 -3.550 1.00 49.41 204 GLY A C 1
ATOM 1551 O O . GLY A 1 204 ? -17.920 40.116 -4.701 1.00 49.41 204 GLY A O 1
ATOM 1552 N N . THR A 1 205 ? -19.087 40.984 -2.993 1.00 56.16 205 THR A N 1
ATOM 1553 C CA . THR A 1 205 ? -20.288 41.382 -3.725 1.00 56.16 205 THR A CA 1
ATOM 1554 C C . THR A 1 205 ? -19.936 42.522 -4.681 1.00 56.16 205 THR A C 1
ATOM 1556 O O . THR A 1 205 ? -19.774 43.660 -4.242 1.00 56.16 205 THR A O 1
ATOM 1559 N N . ARG A 1 206 ? -19.848 42.254 -5.988 1.00 54.38 206 ARG A N 1
ATOM 1560 C CA . ARG A 1 206 ? -20.029 43.298 -7.003 1.00 54.38 206 ARG A CA 1
ATOM 1561 C C . ARG A 1 206 ? -21.371 43.106 -7.690 1.00 54.38 206 ARG A C 1
ATOM 1563 O O . ARG A 1 206 ? -21.583 42.233 -8.522 1.00 54.38 206 ARG A O 1
ATOM 1570 N N . ARG A 1 207 ? -22.265 43.955 -7.204 1.00 51.78 207 ARG A N 1
ATOM 1571 C CA . ARG A 1 207 ? -23.551 44.380 -7.732 1.00 51.78 207 ARG A CA 1
ATOM 1572 C C . ARG A 1 207 ? -23.406 44.785 -9.207 1.00 51.78 207 ARG A C 1
ATOM 1574 O O . ARG A 1 207 ? -22.527 45.570 -9.540 1.00 51.78 207 ARG A O 1
ATOM 1581 N N . SER A 1 208 ? -24.293 44.233 -10.026 1.00 54.94 208 SER A N 1
ATOM 1582 C CA . SER A 1 208 ? -25.060 44.908 -11.080 1.00 54.94 208 SER A CA 1
ATOM 1583 C C . SER A 1 208 ? -24.338 45.865 -12.038 1.00 54.94 208 SER A C 1
ATOM 1585 O O . SER A 1 208 ? -24.118 47.020 -11.696 1.00 54.94 208 SER A O 1
ATOM 1587 N N . ALA A 1 209 ? -24.155 45.429 -13.289 1.00 52.94 209 ALA A N 1
ATOM 1588 C CA . ALA A 1 209 ? -24.428 46.251 -14.475 1.00 52.94 209 ALA A CA 1
ATOM 1589 C C . ALA A 1 209 ? -24.458 45.382 -15.749 1.00 52.94 209 ALA A C 1
ATOM 1591 O O . ALA A 1 209 ? -23.438 44.883 -16.216 1.00 52.94 209 ALA A O 1
ATOM 1592 N N . ARG A 1 210 ? -25.650 45.212 -16.314 1.00 57.75 210 ARG A N 1
ATOM 1593 C CA . ARG A 1 210 ? -25.938 44.853 -17.713 1.00 57.75 210 ARG A CA 1
ATOM 1594 C C . ARG A 1 210 ? -27.355 45.374 -17.997 1.00 57.75 210 ARG A C 1
ATOM 1596 O O . ARG A 1 210 ? -28.147 45.413 -17.057 1.00 57.75 210 ARG A O 1
ATOM 1603 N N . PRO A 1 211 ? -27.756 45.580 -19.255 1.00 59.69 211 PRO A N 1
ATOM 1604 C CA . PRO A 1 211 ? -27.017 46.135 -20.392 1.00 59.69 211 PRO A CA 1
ATOM 1605 C C . PRO A 1 211 ? -27.820 47.276 -21.064 1.00 59.69 211 PRO A C 1
ATOM 1607 O O . PRO A 1 211 ? -29.042 47.320 -20.965 1.00 59.69 211 PRO A O 1
ATOM 1610 N N . GLY A 1 212 ? -27.154 48.173 -21.792 1.00 56.97 212 GLY A N 1
ATOM 1611 C CA . GLY A 1 212 ? -27.817 49.039 -22.776 1.00 56.97 212 GLY A CA 1
ATOM 1612 C C . GLY A 1 212 ? -27.602 48.470 -24.185 1.00 56.97 212 GLY A C 1
ATOM 1613 O O . GLY A 1 212 ? -26.454 48.138 -24.493 1.00 56.97 212 GLY A O 1
ATOM 1614 N N . PRO A 1 213 ? -28.645 48.291 -25.016 1.00 70.44 213 PRO A N 1
ATOM 1615 C CA . PRO A 1 213 ? -28.491 47.877 -26.410 1.00 70.44 213 PRO A CA 1
ATOM 1616 C C . PRO A 1 213 ? -28.084 49.059 -27.314 1.00 70.44 213 PRO A C 1
ATOM 1618 O O . PRO A 1 213 ? -28.402 50.206 -26.991 1.00 70.44 213 PRO A O 1
ATOM 1621 N N . PRO A 1 214 ? -27.396 48.797 -28.439 1.00 69.19 214 PRO A N 1
ATOM 1622 C CA . PRO A 1 214 ? -27.104 49.809 -29.449 1.00 69.19 214 PRO A CA 1
ATOM 1623 C C . PRO A 1 214 ? -28.353 50.128 -30.286 1.00 69.19 214 PRO A C 1
ATOM 1625 O O . PRO A 1 214 ? -29.135 49.225 -30.598 1.00 69.19 214 PRO A O 1
ATOM 1628 N N . GLY A 1 215 ? -28.524 51.410 -30.616 1.00 63.09 215 GLY A N 1
ATOM 1629 C CA . GLY A 1 215 ? -29.392 51.870 -31.704 1.00 63.09 215 GLY A CA 1
ATOM 1630 C C . GLY A 1 215 ? -28.699 51.790 -33.056 1.00 63.09 215 GLY A C 1
ATOM 1631 O O . GLY A 1 215 ? -27.454 51.643 -33.067 1.00 63.09 215 GLY A O 1
#

pLDDT: mean 73.55, std 20.34, range [34.97, 98.81]

Sequence (215 aa):
MRFSVVEFGYDRGQVDSCLEELGVRLTRLAARAESLAGAGRAWDEIRQEATHLCDVVELRRGAGERAELGEIEREAAEILAQARFELEAAREEARQVRERVYAEAVRARRAFEAALAARRRREDRVDEILAGPAGAPVPADTPTAAAAVPPAGSRRPGPRRAPPTPSRRASGAPGSPEPAGGRLRSASRPPWSPGPRAGRRRPGTRRSARPGPPG

Secondary structure (DSSP, 8-state):
--PPP-SS---HHHHHHHHHHHHHHHHHHHHHHHHTTT-TTHHHHHHHHHHHHHHHHHHHHHHHHHHHHHHHHHHHHHHHHHHHHHHHHHHHHHHHHHHHHHHHHHHHHHHHHHHHHHHHHHHHHHHHHHH--TT-PPPTT---TT---------------PPPPP----------------------------PPP--------------PPP-

Foldseek 3Di:
DDDDDDPDDDDPVVVVVVVVVVVVVVVVLVVVCVVCVPPPCSVVVSVVVVVVVVVVVVVVVVVVVVVVVVVVVVVVVVVVVVVVVVVVVVVVVVVVVVVVVVVVVVVVVVVVVVVVVVVVVVVVVVVVVVVPPPDPPDPPPDDDPPPDDDDDDDDDDDDDDDDDDDDDDDDDDDDDDDDDDDDDDDDDDDDDDDDDDDDDDDDDDDDDDDDDDDD

Solvent-accessible surface area (backbone atoms only — not comparable to full-atom values): 14302 Å² total; per-residue (Å²): 138,85,81,88,88,54,100,85,60,80,59,64,69,60,52,51,53,50,51,50,54,51,46,55,52,49,52,54,48,50,57,46,50,67,76,33,76,85,45,91,67,49,63,58,55,53,50,52,50,53,52,52,52,51,53,53,51,54,53,51,52,56,51,52,56,52,52,53,50,53,50,52,51,50,53,51,50,50,53,51,52,52,53,50,52,52,52,51,52,54,51,49,52,54,48,52,52,50,51,50,53,51,54,50,51,53,50,51,49,52,53,50,53,52,51,51,54,54,48,48,58,48,51,55,51,48,50,56,62,70,66,48,75,87,83,70,78,76,68,91,82,68,82,74,84,83,77,83,75,84,82,86,82,91,83,88,90,80,87,86,85,79,82,90,76,95,81,90,79,88,81,89,84,88,84,85,82,86,81,82,89,86,83,87,81,82,88,79,83,80,83,85,77,82,77,83,74,84,79,85,81,82,89,80,90,80,79,84,91,84,84,84,84,86,130

Organism: Micromonospora olivasterospora (NCBI:txid1880)

Mean predicted aligned erro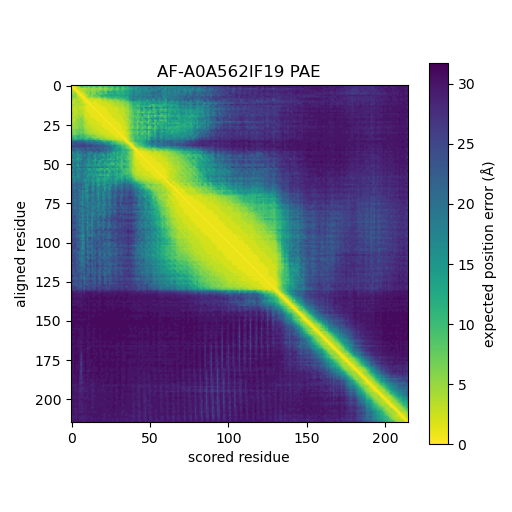r: 21.8 Å

Radius of gyration: 50.07 Å; Cα contacts (8 Å, |Δi|>4): 7; chains: 1; bounding box: 80×86×143 Å